Protein 3EG4 (pdb70)

Sequence (279 aa):
LASLEKTIEKAFDERDGINTATRGEVREAVEEQSLILLDRGEVRVAEKQADGNWHVNQWLKKAVLLSFRLNPMEVIKGGPGQSSWWDKVPSKFDGWTANEFEKAGFRAVPNCIVRHSAYIAPNAILMPSFVNLGAYVDKGAMIDTWATVGSCAQIGKNVHLSGGVGIGGVLEPMQAGPTIIEDNCFIGARSEVVEGCIVREEGSVLGMGVFIGKSTKIVDRATGEVFYGEVPPYSVVVAGTMPGKNVPGENWGPSLYCAVIVKRADEKTRSKTSINELLRD

Structure (mmCIF, N/CA/C/O backbone):
data_3EG4
#
_entry.id   3EG4
#
_cell.length_a   67.808
_cell.length_b   67.808
_cell.length_c   154.830
_cell.angle_alpha   90.00
_cell.angle_beta   90.00
_cell.angle_gamma   120.00
#
_symmetry.space_group_name_H-M   'H 3'
#
loop_
_entity.id
_entity.type
_entity.pdbx_description
1 polymer '2,3,4,5-tetrahydropyridine-2,6-dicarboxylate N-succinyltransferase'
2 water water
#
loop_
_atom_site.group_PDB
_atom_site.id
_atom_site.type_symbol
_atom_site.label_atom_id
_atom_site.label_alt_id
_atom_site.label_comp_id
_atom_site.label_asym_id
_atom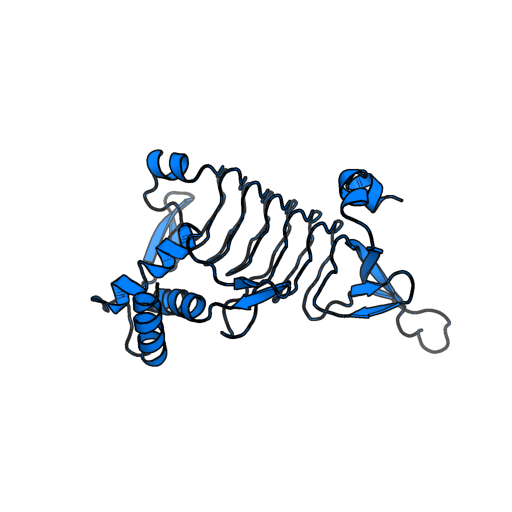_site.label_entity_id
_atom_site.label_seq_id
_atom_site.pdbx_PDB_ins_code
_atom_site.Cartn_x
_atom_site.Cartn_y
_atom_site.Cartn_z
_atom_site.occupancy
_atom_site.B_iso_or_equiv
_atom_site.auth_seq_id
_atom_site.auth_comp_id
_atom_site.auth_asym_id
_atom_site.auth_atom_id
_atom_site.pdbx_PDB_model_num
ATOM 1 N N . LEU A 1 26 ? 1.492 -6.305 -9.644 1.00 26.85 6 LEU A N 1
ATOM 2 C CA . LEU A 1 26 ? 0.217 -6.090 -10.379 1.00 25.72 6 LEU A CA 1
ATOM 3 C C . LEU A 1 26 ? -0.792 -7.182 -10.107 1.00 25.20 6 LEU A C 1
ATOM 4 O O . LEU A 1 26 ? -0.480 -8.359 -9.932 1.00 23.79 6 LEU A O 1
ATOM 9 N N . ALA A 1 27 ? -2.030 -6.725 -10.028 1.00 25.00 7 ALA A N 1
ATOM 10 C CA . ALA A 1 27 ? -3.118 -7.499 -9.474 1.00 23.94 7 ALA A CA 1
ATOM 11 C C . ALA A 1 27 ? -3.475 -8.688 -10.381 1.00 22.69 7 ALA A C 1
ATOM 12 O O . ALA A 1 27 ? -3.736 -9.762 -9.895 1.00 22.42 7 ALA A O 1
ATOM 14 N N . SER A 1 28 ? -3.464 -8.478 -11.693 1.00 21.67 8 SER A N 1
ATOM 15 C CA . SER A 1 28 ? -3.723 -9.553 -12.657 1.00 21.68 8 SER A CA 1
ATOM 16 C C . SER A 1 28 ? -2.677 -10.660 -12.585 1.00 20.76 8 SER A C 1
ATOM 17 O O . SER A 1 28 ? -3.012 -11.844 -12.661 1.00 18.52 8 SER A O 1
ATOM 20 N N . LEU A 1 29 ? -1.412 -10.270 -12.469 1.00 19.44 9 LEU A N 1
ATOM 21 C CA . LEU A 1 29 ? -0.329 -11.235 -12.376 1.00 20.40 9 LEU A CA 1
ATOM 22 C C . LEU A 1 29 ? -0.528 -12.106 -11.148 1.00 19.56 9 LEU A C 1
ATOM 23 O O . LEU A 1 29 ? -0.453 -13.344 -11.223 1.00 20.52 9 LEU A O 1
ATOM 28 N N . GLU A 1 30 ? -0.823 -11.451 -10.032 1.00 19.11 10 GLU A N 1
ATOM 29 C CA . GLU A 1 30 ? -1.028 -12.136 -8.758 1.00 18.02 10 GLU A CA 1
ATOM 30 C C . GLU A 1 30 ? -2.138 -13.166 -8.895 1.00 18.25 10 GLU A C 1
ATOM 31 O O . GLU A 1 30 ? -2.008 -14.300 -8.416 1.00 17.16 10 GLU A O 1
ATOM 37 N N . LYS A 1 31 ? -3.235 -12.768 -9.543 1.00 17.36 11 LYS A N 1
ATOM 38 C CA . LYS A 1 31 ? -4.368 -13.675 -9.738 1.00 17.92 11 LYS A CA 1
ATOM 39 C C . LYS A 1 31 ? -3.991 -14.891 -10.558 1.00 16.28 11 LYS A C 1
ATOM 40 O O . LYS A 1 31 ? -4.359 -15.993 -10.186 1.00 16.55 11 LYS A O 1
ATOM 46 N N . THR A 1 32 ? -3.246 -14.684 -11.653 1.00 16.97 12 THR A N 1
ATOM 47 C CA . THR A 1 32 ? -2.874 -15.789 -12.558 1.00 16.07 12 THR A CA 1
ATOM 48 C C . THR A 1 32 ? -1.966 -16.775 -11.797 1.00 16.36 12 THR A C 1
ATOM 49 O O . THR A 1 32 ? -2.147 -17.997 -11.871 1.00 16.57 12 THR A O 1
ATOM 53 N N . ILE A 1 33 ? -0.992 -16.237 -11.070 1.00 16.13 13 ILE A N 1
ATOM 54 C CA . ILE A 1 33 ? -0.045 -17.038 -10.276 1.00 16.61 13 ILE A CA 1
ATOM 55 C C . ILE A 1 33 ? -0.720 -17.834 -9.157 1.00 16.30 13 ILE A C 1
ATOM 56 O O . ILE A 1 33 ? -0.408 -19.046 -8.924 1.00 17.84 13 ILE A O 1
ATOM 61 N N . GLU A 1 34 ? -1.651 -17.215 -8.449 1.00 15.81 14 GLU A N 1
ATOM 62 C CA . GLU A 1 34 ? -2.317 -17.959 -7.374 1.00 17.41 14 GLU A CA 1
ATOM 63 C C . GLU A 1 34 ? -3.068 -19.166 -7.924 1.00 16.49 14 GLU A C 1
ATOM 64 O O . GLU A 1 34 ? -2.906 -20.269 -7.413 1.00 16.49 14 GLU A O 1
ATOM 70 N N . LYS A 1 35 ? -3.795 -18.969 -9.018 1.00 16.43 15 LYS A N 1
ATOM 71 C CA . LYS A 1 35 ? -4.585 -20.060 -9.611 1.00 17.07 15 LYS A CA 1
ATOM 72 C C . LYS A 1 35 ? -3.679 -21.140 -10.170 1.00 17.44 15 LYS A C 1
ATOM 73 O O . LYS A 1 35 ? -3.873 -22.335 -9.904 1.00 17.74 15 LYS A O 1
ATOM 79 N N . ALA A 1 36 ? -2.651 -20.705 -10.906 1.00 17.78 16 ALA A N 1
ATOM 80 C CA . ALA A 1 36 ? -1.657 -21.607 -11.453 1.00 17.46 16 ALA A CA 1
ATOM 81 C C . ALA A 1 36 ? -0.961 -22.455 -10.379 1.00 17.06 16 ALA A C 1
ATOM 82 O O . ALA A 1 36 ? -0.721 -23.656 -10.567 1.00 17.52 16 ALA A O 1
ATOM 84 N N . PHE A 1 37 ? -0.574 -21.830 -9.270 1.00 17.35 17 PHE A N 1
ATOM 85 C CA . PHE A 1 37 ? 0.119 -22.561 -8.219 1.00 17.84 17 PHE A CA 1
ATOM 86 C C . PHE A 1 37 ? -0.760 -23.673 -7.600 1.00 18.98 17 PHE A C 1
ATOM 87 O O . PHE A 1 37 ? -0.269 -24.796 -7.281 1.00 18.06 17 PHE A O 1
ATOM 95 N N . ASP A 1 38 ? -2.063 -23.399 -7.454 1.00 20.72 18 ASP A N 1
ATOM 96 C CA . ASP A 1 38 ? -2.956 -24.423 -6.935 1.00 22.41 18 ASP A CA 1
ATOM 97 C C . ASP A 1 38 ? -3.195 -25.550 -7.937 1.00 22.99 18 ASP A C 1
ATOM 98 O O . ASP A 1 38 ? -3.673 -26.615 -7.522 1.00 23.74 18 ASP A O 1
ATOM 103 N N . GLU A 1 39 ? -2.915 -25.273 -9.226 1.00 23.33 19 GLU A N 1
ATOM 104 C CA . GLU A 1 39 ? -2.983 -26.234 -10.351 1.00 23.79 19 GLU A CA 1
ATOM 105 C C . GLU A 1 39 ? -1.584 -26.670 -10.814 1.00 22.99 19 GLU A C 1
ATOM 106 O O . GLU A 1 39 ? -1.435 -27.219 -11.915 1.00 23.76 19 GLU A O 1
ATOM 112 N N . ARG A 1 40 ? -0.558 -26.430 -9.991 1.00 22.24 20 ARG A N 1
ATOM 113 C CA . ARG A 1 40 ? 0.846 -26.565 -10.426 1.00 21.39 20 ARG A CA 1
ATOM 114 C C . ARG A 1 40 ? 1.244 -27.931 -10.946 1.00 21.75 20 ARG A C 1
ATOM 115 O O . ARG A 1 40 ? 2.212 -28.053 -11.680 1.00 20.40 20 ARG A O 1
ATOM 123 N N . ASP A 1 41 ? 0.521 -28.969 -10.549 1.00 22.88 21 ASP A N 1
ATOM 124 C CA . ASP A 1 41 ? 0.807 -30.285 -11.053 1.00 23.83 21 ASP A CA 1
ATOM 125 C C . ASP A 1 41 ? 0.631 -30.445 -12.558 1.00 23.88 21 ASP A C 1
ATOM 126 O O . ASP A 1 41 ? 1.245 -31.343 -13.145 1.00 24.40 21 ASP A O 1
ATOM 131 N N . GLY A 1 42 ? -0.214 -29.620 -13.188 1.00 22.43 22 GLY A N 1
ATOM 132 C CA . GLY A 1 42 ? -0.274 -29.579 -14.650 1.00 21.31 22 GLY A CA 1
ATOM 133 C C . GLY A 1 42 ? 0.487 -28.445 -15.340 1.00 20.86 22 GLY A C 1
ATOM 134 O O . GLY A 1 42 ? 0.156 -28.069 -16.480 1.00 21.47 22 GLY A O 1
ATOM 135 N N . ILE A 1 43 ? 1.485 -27.888 -14.647 1.00 19.32 23 ILE A N 1
ATOM 136 C CA . ILE A 1 43 ? 2.441 -26.909 -15.216 1.00 17.56 23 ILE A CA 1
ATOM 137 C C . ILE A 1 43 ? 3.781 -27.569 -15.421 1.00 16.89 23 ILE A C 1
ATOM 138 O O . ILE A 1 43 ? 4.313 -28.168 -14.515 1.00 15.88 23 ILE A O 1
ATOM 143 N N . ASN A 1 44 ? 4.338 -27.458 -16.620 1.00 16.86 24 ASN A N 1
ATOM 144 C CA . ASN A 1 44 ? 5.568 -28.159 -16.938 1.00 15.61 24 ASN A CA 1
ATOM 145 C C . ASN A 1 44 ? 6.346 -27.435 -18.042 1.00 15.38 24 ASN A C 1
ATOM 146 O O . ASN A 1 44 ? 5.977 -26.347 -18.446 1.00 14.85 24 ASN A O 1
ATOM 151 N N . THR A 1 45 ? 7.433 -28.025 -18.540 1.00 15.66 25 THR A N 1
ATOM 152 C CA . THR A 1 45 ? 8.290 -27.315 -19.497 1.00 16.97 25 THR A CA 1
ATOM 153 C C . THR A 1 45 ? 7.535 -26.982 -20.794 1.00 16.36 25 THR A C 1
ATOM 154 O O . THR A 1 45 ? 7.991 -26.157 -21.589 1.00 15.28 25 THR A O 1
ATOM 158 N N . ALA A 1 46 ? 6.402 -27.645 -21.030 1.00 16.09 26 ALA A N 1
ATOM 159 C CA . ALA A 1 46 ? 5.693 -27.497 -22.276 1.00 16.47 26 ALA A CA 1
ATOM 160 C C . ALA A 1 46 ? 4.570 -26.445 -22.179 1.00 17.03 26 ALA A C 1
ATOM 161 O O . ALA A 1 46 ? 4.033 -26.032 -23.203 1.00 17.93 26 ALA A O 1
ATOM 163 N N . THR A 1 47 ? 4.266 -26.008 -20.959 1.00 16.26 27 THR A N 1
ATOM 164 C CA . THR A 1 47 ? 3.296 -24.939 -20.691 1.00 17.66 27 THR A CA 1
ATOM 165 C C . THR A 1 47 ? 3.654 -23.663 -21.435 1.00 19.06 27 THR A C 1
ATOM 166 O O . THR A 1 47 ? 4.817 -23.268 -21.450 1.00 19.90 27 THR A O 1
ATOM 170 N N . ARG A 1 48 ? 2.666 -23.013 -22.047 1.00 19.65 28 ARG A N 1
ATOM 171 C CA . ARG A 1 48 ? 2.902 -21.697 -22.620 1.00 20.71 28 ARG A CA 1
ATOM 172 C C . ARG A 1 48 ? 1.784 -20.751 -22.188 1.00 20.37 28 ARG A C 1
ATOM 173 O O . ARG A 1 48 ? 1.388 -20.768 -21.016 1.00 21.31 28 ARG A O 1
ATOM 181 N N . GLY A 1 49 ? 1.288 -19.908 -23.093 1.00 20.22 29 GLY A N 1
ATOM 182 C CA . GLY A 1 49 ? 0.225 -18.964 -22.735 1.00 19.98 29 GLY A CA 1
ATOM 183 C C . GLY A 1 49 ? 0.410 -18.070 -21.542 1.00 19.87 29 GLY A C 1
ATOM 184 O O . GLY A 1 49 ? 1.530 -17.652 -21.221 1.00 20.56 29 GLY A O 1
ATOM 185 N N . GLU A 1 50 ? -0.710 -17.780 -20.858 1.00 18.99 30 GLU A N 1
ATOM 186 C CA . GLU A 1 50 ? -0.758 -16.769 -19.809 1.00 19.33 30 GLU A CA 1
ATOM 187 C C . GLU A 1 50 ? 0.043 -17.161 -18.573 1.00 17.64 30 GLU A C 1
ATOM 188 O O . GLU A 1 50 ? 0.646 -16.299 -17.924 1.00 16.96 30 GLU A O 1
ATOM 194 N N . VAL A 1 51 ? 0.012 -18.442 -18.234 1.00 17.67 31 VAL A N 1
ATOM 195 C CA . VAL A 1 51 ? 0.822 -18.948 -17.133 1.00 17.58 31 VAL A CA 1
ATOM 196 C C . VAL A 1 51 ? 2.343 -18.774 -17.372 1.00 16.79 31 VAL A C 1
ATOM 197 O O . VAL A 1 51 ? 3.020 -18.234 -16.488 1.00 15.97 31 VAL A O 1
ATOM 201 N N . ARG A 1 52 ? 2.883 -19.207 -18.516 1.00 16.52 32 ARG A N 1
ATOM 202 C CA . ARG A 1 52 ? 4.303 -18.932 -18.791 1.00 17.27 32 ARG A CA 1
ATOM 203 C C . ARG A 1 52 ? 4.596 -17.442 -18.764 1.00 17.32 32 ARG A C 1
ATOM 204 O O . ARG A 1 52 ? 5.555 -17.016 -18.166 1.00 16.93 32 ARG A O 1
ATOM 212 N N . GLU A 1 53 ? 3.747 -16.624 -19.373 1.00 17.41 33 GLU A N 1
ATOM 213 C CA . GLU A 1 53 ? 3.996 -15.187 -19.395 1.00 18.29 33 GLU A CA 1
ATOM 214 C C . GLU A 1 53 ? 3.959 -14.529 -18.023 1.00 16.68 33 GLU A C 1
ATOM 215 O O . GLU A 1 53 ? 4.809 -13.694 -17.707 1.00 16.70 33 GLU A O 1
ATOM 221 N N . ALA A 1 54 ? 2.968 -14.872 -17.209 1.00 15.23 34 ALA A N 1
ATOM 222 C CA . ALA A 1 54 ? 2.869 -14.304 -15.849 1.00 15.54 34 ALA A CA 1
ATOM 223 C C . ALA A 1 54 ? 4.057 -14.711 -14.978 1.00 14.00 34 ALA A C 1
ATOM 224 O O . ALA A 1 54 ? 4.627 -13.909 -14.232 1.00 14.43 34 ALA A O 1
ATOM 226 N N . VAL A 1 55 ? 4.428 -15.974 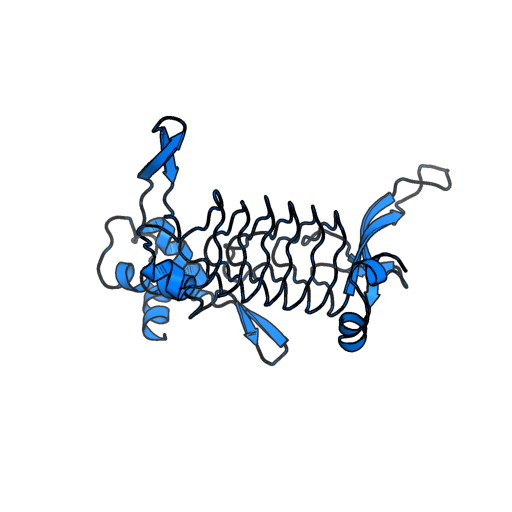-15.020 1.00 15.46 35 VAL A N 1
ATOM 227 C CA . VAL A 1 55 ? 5.579 -16.387 -14.214 1.00 15.76 35 VAL A CA 1
ATOM 228 C C . VAL A 1 55 ? 6.820 -15.617 -14.667 1.00 15.59 35 VAL A C 1
ATOM 229 O O . VAL A 1 55 ? 7.538 -15.073 -13.847 1.00 16.45 35 VAL A O 1
ATOM 233 N N . GLU A 1 56 ? 7.023 -15.548 -15.990 1.00 15.71 36 GLU A N 1
ATOM 234 C CA A GLU A 1 56 ? 8.165 -14.847 -16.614 0.70 15.56 36 GLU A CA 1
ATOM 235 C CA B GLU A 1 56 ? 8.214 -14.889 -16.504 0.30 14.79 36 GLU A CA 1
ATOM 236 C C . GLU A 1 56 ? 8.251 -13.377 -16.193 1.00 15.15 36 GLU A C 1
ATOM 237 O O . GLU A 1 56 ? 9.299 -12.877 -15.793 1.00 15.32 36 GLU A O 1
ATOM 248 N N . GLN A 1 57 ? 7.126 -12.681 -16.355 1.00 14.87 37 GLN A N 1
ATOM 249 C CA . GLN A 1 57 ? 6.990 -11.267 -15.969 1.00 13.46 37 GLN A CA 1
ATOM 250 C C . GLN A 1 57 ? 7.277 -11.072 -14.489 1.00 12.80 37 GLN A C 1
ATOM 251 O O . GLN A 1 57 ? 7.988 -10.149 -14.106 1.00 12.83 37 GLN A O 1
ATOM 253 N N . SER A 1 58 ? 6.758 -11.963 -13.672 1.00 12.53 38 SER A N 1
ATOM 254 C CA . SER A 1 58 ? 6.896 -11.864 -12.222 1.00 13.51 38 SER A CA 1
ATOM 255 C C . SER A 1 58 ? 8.394 -11.906 -11.800 1.00 13.29 38 SER A C 1
ATOM 256 O O . SER A 1 58 ? 8.841 -11.082 -10.962 1.00 13.00 38 SER A O 1
ATOM 259 N N . LEU A 1 59 ? 9.156 -12.840 -12.398 1.00 12.93 39 LEU A N 1
ATOM 260 C CA . LEU A 1 59 ? 10.548 -13.022 -12.078 1.00 13.20 39 LEU A CA 1
ATOM 261 C C . LEU A 1 59 ? 11.368 -11.843 -12.637 1.00 14.1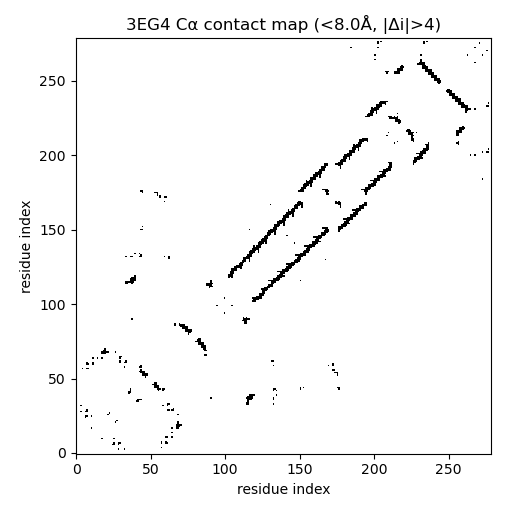1 39 LEU A C 1
ATOM 262 O O . LEU A 1 59 ? 12.408 -11.462 -12.079 1.00 14.14 39 LEU A O 1
ATOM 267 N N . ILE A 1 60 ? 10.914 -11.288 -13.760 1.00 14.27 40 ILE A N 1
ATOM 268 C CA . ILE A 1 60 ? 11.512 -10.079 -14.302 1.00 14.11 40 ILE A CA 1
ATOM 269 C C . ILE A 1 60 ? 11.307 -8.934 -13.325 1.00 12.58 40 ILE A C 1
ATOM 270 O O . ILE A 1 60 ? 12.230 -8.230 -13.064 1.00 13.57 40 ILE A O 1
ATOM 275 N N . LEU A 1 61 ? 10.090 -8.748 -12.800 1.00 13.35 41 LEU A N 1
ATOM 276 C CA . LEU A 1 61 ? 9.838 -7.732 -11.798 1.00 12.92 41 LEU A CA 1
ATOM 277 C C . LEU A 1 61 ? 10.673 -7.936 -10.548 1.00 11.97 41 LEU A C 1
ATOM 278 O O . LEU A 1 61 ? 11.146 -6.953 -9.977 1.00 12.53 41 LEU A O 1
ATOM 283 N N . LEU A 1 62 ? 10.822 -9.183 -10.104 1.00 10.91 42 LEU A N 1
ATOM 284 C CA . LEU A 1 62 ? 11.721 -9.497 -9.000 1.00 10.45 42 LEU A CA 1
ATOM 285 C C . LEU A 1 62 ? 13.195 -9.085 -9.347 1.00 9.37 42 LEU A C 1
ATOM 286 O O . LEU A 1 62 ? 13.885 -8.428 -8.554 1.00 10.00 42 LEU A O 1
ATOM 291 N N . ASP A 1 63 ? 13.640 -9.431 -10.552 1.00 10.89 43 ASP A N 1
ATOM 292 C CA . ASP A 1 63 ? 15.004 -9.158 -10.991 1.00 10.59 43 ASP A CA 1
ATOM 293 C C . ASP A 1 63 ? 15.332 -7.649 -10.967 1.00 11.40 43 ASP A C 1
ATOM 294 O O . ASP A 1 63 ? 16.459 -7.251 -10.769 1.00 11.43 43 ASP A O 1
ATOM 299 N N . ARG A 1 64 ? 14.321 -6.825 -11.246 1.00 12.33 44 ARG A N 1
ATOM 300 C CA . ARG A 1 64 ? 14.432 -5.380 -11.262 1.00 12.95 44 ARG A CA 1
ATOM 301 C C . ARG A 1 64 ? 14.102 -4.719 -9.931 1.00 12.68 44 ARG A C 1
ATOM 302 O O . ARG A 1 64 ? 14.115 -3.509 -9.869 1.00 13.06 44 ARG A O 1
ATOM 310 N N . GLY A 1 65 ? 13.773 -5.498 -8.901 1.00 13.04 45 GLY A N 1
ATOM 311 C CA . GLY A 1 65 ? 13.430 -4.951 -7.594 1.00 12.35 45 GLY A CA 1
ATOM 312 C C . GLY A 1 65 ? 12.109 -4.167 -7.602 1.00 13.20 45 GLY A C 1
ATOM 313 O O . GLY A 1 65 ? 11.852 -3.429 -6.663 1.00 11.91 45 GLY A O 1
ATOM 314 N N . GLU A 1 66 ? 11.326 -4.274 -8.684 1.00 13.49 46 GLU A N 1
ATOM 315 C CA . GLU A 1 66 ? 10.032 -3.544 -8.815 1.00 14.41 46 GLU A CA 1
ATOM 316 C C . GLU A 1 66 ? 8.934 -4.187 -7.961 1.00 14.38 46 GLU A C 1
ATOM 317 O O . GLU A 1 66 ? 7.917 -3.554 -7.652 1.00 12.82 46 GLU A O 1
ATOM 323 N N . VAL A 1 67 ? 9.177 -5.431 -7.540 1.00 13.94 47 VAL A N 1
ATOM 324 C CA . VAL A 1 67 ? 8.385 -6.123 -6.519 1.00 13.30 47 VAL A CA 1
ATOM 325 C C . VAL A 1 67 ? 9.415 -6.845 -5.664 1.00 13.85 47 VAL A C 1
ATOM 326 O O . VAL A 1 67 ? 10.569 -6.997 -6.097 1.00 12.64 47 VAL A O 1
ATOM 330 N N . ARG A 1 68 ? 9.034 -7.279 -4.474 1.00 13.97 48 ARG A N 1
ATOM 331 C CA . ARG A 1 68 ? 9.967 -8.022 -3.579 1.00 14.61 48 ARG A CA 1
ATOM 332 C C . ARG A 1 68 ? 9.240 -9.082 -2.716 1.00 13.87 48 ARG A C 1
ATOM 333 O O . ARG A 1 68 ? 8.075 -8.891 -2.390 1.00 13.94 48 ARG A O 1
ATOM 341 N N . VAL A 1 69 ? 9.943 -10.159 -2.339 1.00 15.26 49 VAL A N 1
ATOM 342 C CA . VAL A 1 69 ? 9.351 -11.298 -1.621 1.00 15.76 49 VAL A CA 1
ATOM 343 C C . VAL A 1 69 ? 8.768 -10.884 -0.263 1.00 16.57 49 VAL A C 1
ATOM 344 O O . VAL A 1 69 ? 7.710 -11.390 0.128 1.00 16.49 49 VAL A O 1
ATOM 348 N N . ALA A 1 70 ? 9.440 -9.964 0.427 1.00 17.60 50 ALA A N 1
ATOM 349 C CA . ALA A 1 70 ? 9.033 -9.460 1.722 1.00 19.01 50 ALA A CA 1
ATOM 350 C C . ALA A 1 70 ? 9.262 -7.956 1.711 1.00 21.03 50 ALA A C 1
ATOM 351 O O . ALA A 1 70 ? 10.242 -7.476 1.123 1.00 20.61 50 ALA A O 1
ATOM 353 N N . GLU A 1 71 ? 8.358 -7.219 2.340 1.00 21.41 51 GLU A N 1
ATOM 354 C CA . GLU A 1 71 ? 8.492 -5.779 2.415 1.00 21.93 51 GLU A CA 1
ATOM 355 C C . GLU A 1 71 ? 8.132 -5.293 3.819 1.00 22.28 51 GLU A C 1
ATOM 356 O O . GLU A 1 71 ? 7.309 -5.873 4.520 1.00 21.24 51 GLU A O 1
ATOM 362 N N . LYS A 1 72 ? 8.798 -4.230 4.227 1.00 23.27 52 LYS A N 1
ATOM 363 C CA . LYS A 1 72 ? 8.603 -3.701 5.558 1.00 24.23 52 LYS A CA 1
ATOM 364 C C . LYS A 1 72 ? 7.386 -2.783 5.585 1.00 25.63 52 LYS A C 1
ATOM 365 O O . LYS A 1 72 ? 7.252 -1.864 4.782 1.00 26.02 52 LYS A O 1
ATOM 371 N N . GLN A 1 73 ? 6.481 -3.066 6.489 1.00 27.92 53 GLN A N 1
ATOM 372 C CA . GLN A 1 73 ? 5.261 -2.254 6.590 1.00 30.26 53 GLN A CA 1
ATOM 373 C C . GLN A 1 73 ? 5.489 -1.137 7.607 1.00 31.41 53 GLN A C 1
ATOM 374 O O . GLN A 1 73 ? 6.452 -1.186 8.359 1.00 30.77 53 GLN A O 1
ATOM 380 N N . ALA A 1 74 ? 4.649 -0.097 7.569 1.00 33.64 54 ALA A N 1
ATOM 381 C CA . ALA A 1 74 ? 4.568 0.873 8.668 1.00 34.44 54 ALA A CA 1
ATOM 382 C C . ALA A 1 74 ? 3.792 0.043 9.647 1.00 35.19 54 ALA A C 1
ATOM 383 O O . ALA A 1 74 ? 2.807 -0.611 9.257 1.00 37.18 54 ALA A O 1
ATOM 385 N N . ASP A 1 75 ? 4.217 0.056 10.900 1.00 34.81 55 ASP A N 1
ATOM 386 C CA . ASP A 1 75 ? 3.995 -1.069 11.783 1.00 34.63 55 ASP A CA 1
ATOM 387 C C . ASP A 1 75 ? 5.367 -1.700 12.019 1.00 33.96 55 ASP A C 1
ATOM 388 O O . ASP A 1 75 ? 5.565 -2.407 13.007 1.00 35.08 55 ASP A O 1
ATOM 393 N N . GLY A 1 76 ? 6.303 -1.406 11.115 1.00 32.51 56 GLY A N 1
ATOM 394 C CA . GLY A 1 76 ? 7.696 -1.794 11.234 1.00 31.51 56 GLY A CA 1
ATOM 395 C C . GLY A 1 76 ? 7.978 -3.283 11.193 1.00 30.48 56 GLY A C 1
ATOM 396 O O . GLY A 1 76 ? 8.927 -3.728 11.776 1.00 30.59 56 GLY A O 1
ATOM 397 N N . ASN A 1 77 ? 7.158 -4.072 10.521 1.00 28.79 57 ASN A N 1
ATOM 398 C CA . ASN A 1 77 ? 7.461 -5.489 10.415 1.00 27.92 57 ASN A CA 1
ATOM 399 C C . ASN A 1 77 ? 7.420 -5.923 8.973 1.00 25.90 57 ASN A C 1
ATOM 400 O O . ASN A 1 77 ? 6.896 -5.229 8.111 1.00 25.87 57 ASN A O 1
ATOM 405 N N . TRP A 1 78 ? 8.027 -7.058 8.709 1.00 24.17 58 TRP A N 1
ATOM 406 C CA . TRP A 1 78 ? 8.200 -7.506 7.335 1.00 22.37 58 TRP A CA 1
ATOM 407 C C . TRP A 1 78 ? 7.078 -8.513 6.964 1.00 21.86 58 TRP A C 1
ATOM 408 O O . TRP A 1 78 ? 6.827 -9.464 7.671 1.00 20.77 58 TRP A O 1
ATOM 419 N N . HIS A 1 79 ? 6.390 -8.246 5.864 1.00 21.95 59 HIS A N 1
ATOM 420 C CA . HIS A 1 79 ? 5.288 -9.077 5.360 1.00 21.70 59 HIS A CA 1
ATOM 421 C C . HIS A 1 79 ? 5.712 -9.784 4.096 1.00 20.55 59 HIS A C 1
ATOM 422 O O . HIS A 1 79 ? 6.211 -9.126 3.185 1.00 18.35 59 HIS A O 1
ATOM 429 N N . VAL A 1 80 ? 5.441 -11.099 4.037 1.00 19.39 60 VAL A N 1
ATOM 430 C CA . VAL A 1 80 ? 5.700 -11.944 2.879 1.00 19.22 60 VAL A CA 1
ATOM 431 C C . VAL A 1 80 ? 4.637 -11.741 1.779 1.00 18.87 60 VAL A C 1
ATOM 432 O O . VAL A 1 80 ? 3.410 -11.716 2.023 1.00 16.68 60 VAL A O 1
ATOM 436 N N . ASN A 1 81 ? 5.115 -11.536 0.550 1.00 17.70 61 ASN A N 1
ATOM 437 C CA . ASN A 1 81 ? 4.262 -11.559 -0.618 1.00 17.70 61 ASN A CA 1
ATOM 438 C C . ASN A 1 81 ? 4.335 -12.989 -1.188 1.00 16.99 61 ASN A C 1
ATOM 439 O O . ASN A 1 81 ? 5.174 -13.306 -2.015 1.00 16.44 61 ASN A O 1
ATOM 444 N N . GLN A 1 82 ? 3.490 -13.856 -0.635 1.00 17.39 62 GLN A N 1
ATOM 445 C CA . GLN A 1 82 ? 3.456 -15.301 -0.946 1.00 18.33 62 GLN A CA 1
ATOM 446 C C . GLN A 1 82 ? 3.336 -15.593 -2.442 1.00 17.81 62 GLN A C 1
ATOM 447 O O . GLN A 1 82 ? 3.995 -16.476 -2.940 1.00 17.43 62 GLN A O 1
ATOM 453 N N . TRP A 1 83 ? 2.526 -14.839 -3.178 1.00 17.49 63 TRP A N 1
ATOM 454 C CA . TRP A 1 83 ? 2.424 -15.102 -4.640 1.00 16.98 63 TRP A CA 1
ATOM 455 C C . TRP A 1 83 ? 3.789 -15.044 -5.344 1.00 15.86 63 TRP A C 1
ATOM 456 O O . TRP A 1 83 ? 4.058 -15.794 -6.273 1.00 15.12 63 TRP A O 1
ATOM 467 N N . LEU A 1 84 ? 4.700 -14.217 -4.846 1.00 15.65 64 LEU A N 1
ATOM 468 C CA . LEU A 1 84 ? 6.041 -14.138 -5.435 1.00 14.71 64 LEU A CA 1
ATOM 469 C C . LEU A 1 84 ? 6.889 -15.401 -5.173 1.00 15.15 64 LEU A C 1
ATOM 470 O O . LEU A 1 84 ? 7.613 -15.891 -6.063 1.00 14.25 64 LEU A O 1
ATOM 475 N N . LYS A 1 85 ? 6.817 -15.932 -3.966 1.00 14.16 65 LYS A N 1
ATOM 476 C CA . LYS A 1 85 ? 7.363 -17.260 -3.741 1.00 14.62 65 LYS A CA 1
ATOM 477 C C . LYS A 1 85 ? 6.713 -18.340 -4.644 1.00 13.33 65 LYS A C 1
ATOM 478 O O . LYS A 1 85 ? 7.374 -19.284 -5.101 1.00 13.18 65 LYS A O 1
ATOM 484 N N . LYS A 1 86 ? 5.419 -18.211 -4.915 1.00 14.31 66 LYS A N 1
ATOM 485 C CA . LYS A 1 86 ? 4.728 -19.165 -5.777 1.00 14.00 66 LYS A CA 1
ATOM 486 C C . LYS A 1 86 ? 5.211 -19.033 -7.242 1.00 13.39 66 LYS A C 1
ATOM 487 O O . LYS A 1 86 ? 5.321 -20.047 -7.924 1.00 12.58 66 LYS A O 1
ATOM 493 N N . ALA A 1 87 ? 5.419 -17.799 -7.732 1.00 12.41 67 ALA A N 1
ATOM 494 C CA . ALA A 1 87 ? 5.993 -17.586 -9.066 1.00 12.95 67 ALA A CA 1
ATOM 495 C C . ALA A 1 87 ? 7.331 -18.289 -9.204 1.00 12.60 67 ALA A C 1
ATOM 496 O O . ALA A 1 87 ? 7.589 -18.932 -10.217 1.00 10.81 67 ALA A O 1
ATOM 498 N N . VAL A 1 88 ? 8.201 -18.091 -8.215 1.00 13.76 68 VAL A N 1
ATOM 499 C CA . VAL A 1 88 ? 9.550 -18.716 -8.208 1.00 14.55 68 VAL A CA 1
ATOM 500 C C . VAL A 1 88 ? 9.437 -20.250 -8.269 1.00 16.01 68 VAL A C 1
ATOM 501 O O . VAL A 1 88 ? 10.092 -20.895 -9.105 1.00 16.03 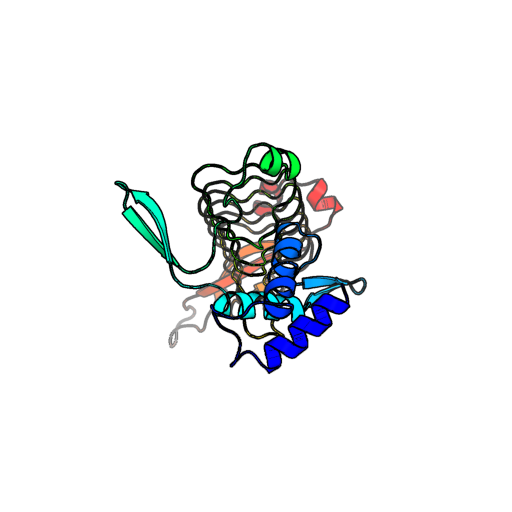68 VAL A O 1
ATOM 505 N N . LEU A 1 89 ? 8.564 -20.825 -7.431 1.00 15.27 69 LEU A N 1
ATOM 506 C CA . LEU A 1 89 ? 8.327 -22.264 -7.421 1.00 16.03 69 LEU A CA 1
ATOM 507 C C . LEU A 1 89 ? 7.759 -22.802 -8.748 1.00 14.67 69 LEU A C 1
ATOM 508 O O . LEU A 1 89 ? 8.056 -23.897 -9.119 1.00 16.16 69 LEU A O 1
ATOM 513 N N . LEU A 1 90 ? 6.972 -22.018 -9.454 1.00 15.09 70 LEU A N 1
ATOM 514 C CA . LEU A 1 90 ? 6.393 -22.423 -10.757 1.00 14.64 70 LEU A CA 1
ATOM 515 C C . LEU A 1 90 ? 7.468 -22.438 -11.839 1.00 14.69 70 LEU A C 1
ATOM 516 O O . LEU A 1 90 ? 7.442 -23.250 -12.759 1.00 15.33 70 LEU A O 1
ATOM 521 N N . SER A 1 91 ? 8.445 -21.543 -11.690 1.00 14.67 71 SER A N 1
ATOM 522 C CA . SER A 1 91 ? 9.513 -21.368 -12.639 1.00 13.58 71 SER A CA 1
ATOM 523 C C . SER A 1 91 ? 10.378 -22.620 -12.675 1.00 14.19 71 SER A C 1
ATOM 524 O O . SER A 1 91 ? 10.992 -22.898 -13.729 1.00 15.10 71 SER A O 1
ATOM 527 N N . PHE A 1 92 ? 10.429 -23.345 -11.551 1.00 13.49 72 PHE A N 1
ATOM 528 C CA . PHE A 1 92 ? 11.131 -24.666 -11.498 1.00 13.80 72 PHE A CA 1
ATOM 529 C C . PHE A 1 92 ? 10.439 -25.664 -12.416 1.00 14.15 72 PHE A C 1
ATOM 530 O O . PHE A 1 92 ? 11.099 -26.488 -13.007 1.00 13.01 72 PHE A O 1
ATOM 538 N N . ARG A 1 93 ? 9.120 -25.537 -12.552 1.00 13.90 73 ARG A N 1
ATOM 539 C CA . ARG A 1 93 ? 8.331 -26.470 -13.343 1.00 14.07 73 ARG A CA 1
ATOM 540 C C . ARG A 1 93 ? 8.343 -26.118 -14.833 1.00 13.81 73 ARG A C 1
ATOM 541 O O . ARG A 1 93 ? 8.285 -27.025 -15.711 1.00 14.46 73 ARG A O 1
ATOM 549 N N . LEU A 1 94 ? 8.351 -24.822 -15.095 1.00 14.41 74 LEU A N 1
ATOM 550 C CA . LEU A 1 94 ? 8.402 -24.248 -16.421 1.00 14.46 74 LEU A CA 1
ATOM 551 C C . LEU A 1 94 ? 9.769 -24.449 -17.054 1.00 15.25 74 LEU A C 1
ATOM 552 O O . LEU A 1 94 ? 9.864 -24.570 -18.255 1.00 16.49 74 LEU A O 1
ATOM 557 N N . ASN A 1 95 ? 10.830 -24.473 -16.256 1.00 14.47 75 ASN A N 1
ATOM 558 C CA . ASN A 1 95 ? 12.162 -24.406 -16.865 1.00 15.55 75 ASN A CA 1
ATOM 559 C C . ASN A 1 95 ? 12.825 -25.771 -16.752 1.00 15.08 75 ASN A C 1
ATOM 560 O O . ASN A 1 95 ? 12.830 -26.365 -15.658 1.00 15.33 75 ASN A O 1
ATOM 565 N N . PRO A 1 96 ? 13.421 -26.253 -17.852 1.00 14.25 76 PRO A N 1
ATOM 566 C CA . PRO A 1 96 ? 14.032 -27.556 -17.892 1.00 14.13 76 PRO A CA 1
ATOM 567 C C . PRO A 1 96 ? 15.452 -27.551 -17.325 1.00 14.28 76 PRO A C 1
ATOM 568 O O . PRO A 1 96 ? 16.122 -26.547 -17.375 1.00 14.18 76 PRO A O 1
ATOM 572 N N . MET A 1 97 ? 15.892 -28.673 -16.784 1.00 14.49 77 MET A N 1
ATOM 573 C CA . MET A 1 97 ? 17.319 -28.922 -16.664 1.00 14.64 77 MET A CA 1
ATOM 574 C C . MET A 1 97 ? 17.950 -28.807 -18.049 1.00 16.97 77 MET A C 1
ATOM 575 O O . MET A 1 97 ? 17.388 -29.303 -19.033 1.00 16.15 77 MET A O 1
ATOM 580 N N . GLU A 1 98 ? 19.102 -28.143 -18.145 1.00 17.20 78 GLU A N 1
ATOM 581 C CA . GLU A 1 98 ? 19.800 -28.080 -19.426 1.00 18.84 78 GLU A CA 1
ATOM 582 C C . GLU A 1 98 ? 21.305 -27.948 -19.211 1.00 17.95 78 GLU A C 1
ATOM 583 O O . GLU A 1 98 ? 21.751 -27.666 -18.112 1.00 16.12 78 GLU A O 1
ATOM 589 N N . VAL A 1 99 ? 22.075 -28.218 -20.267 1.00 17.04 79 VAL A N 1
ATOM 590 C CA . VAL A 1 99 ? 23.512 -28.101 -20.214 1.00 17.26 79 VAL A CA 1
ATOM 591 C C . VAL A 1 99 ? 23.837 -26.617 -20.305 1.00 17.91 79 VAL A C 1
ATOM 592 O O . VAL A 1 99 ? 23.374 -25.923 -21.230 1.00 18.84 79 VAL A O 1
ATOM 596 N N . ILE A 1 100 ? 24.646 -26.119 -19.388 1.00 16.77 80 ILE A N 1
ATOM 597 C CA . ILE A 1 100 ? 24.920 -24.696 -19.330 1.00 15.89 80 ILE A CA 1
ATOM 598 C C . ILE A 1 100 ? 26.419 -24.514 -19.539 1.00 15.90 80 ILE A C 1
ATOM 599 O O . ILE A 1 100 ? 27.255 -24.948 -18.721 1.00 15.82 80 ILE A O 1
ATOM 604 N N . LYS A 1 101 ? 26.752 -23.880 -20.663 1.00 14.50 81 LYS A N 1
ATOM 605 C CA . LYS A 1 101 ? 28.138 -23.837 -21.108 1.00 15.10 81 LYS A CA 1
ATOM 606 C C . LYS A 1 101 ? 28.943 -22.916 -20.198 1.00 13.41 81 LYS A C 1
ATOM 607 O O . LYS A 1 101 ? 28.390 -22.157 -19.381 1.00 13.76 81 LYS A O 1
ATOM 613 N N . GLY A 1 102 ? 30.246 -22.970 -20.355 1.00 13.57 82 GLY A N 1
ATOM 614 C CA . GLY A 1 102 ? 31.134 -21.992 -19.739 1.00 12.97 82 GLY A CA 1
ATOM 615 C C . GLY A 1 102 ? 32.004 -22.453 -18.583 1.00 11.65 82 GLY A C 1
ATOM 616 O O . GLY A 1 102 ? 32.630 -21.623 -17.937 1.00 12.57 82 GLY A O 1
ATOM 617 N N . GLY A 1 103 ? 32.082 -23.757 -18.344 1.00 11.45 83 GLY A N 1
ATOM 618 C CA . GLY A 1 103 ? 32.935 -24.314 -17.291 1.00 12.32 83 GLY A CA 1
ATOM 619 C C . GLY A 1 103 ? 34.387 -24.450 -17.768 1.00 12.42 83 GLY A C 1
ATOM 620 O O . GLY A 1 103 ? 34.681 -24.180 -18.916 1.00 13.22 83 GLY A O 1
ATOM 621 N N . PRO A 1 104 ? 35.298 -24.927 -16.908 1.00 13.43 84 PRO A N 1
ATOM 622 C CA . PRO A 1 104 ? 36.699 -25.079 -17.349 1.00 13.78 84 PRO A CA 1
ATOM 623 C C . PRO A 1 104 ? 36.889 -26.078 -18.485 1.00 14.95 84 PRO A C 1
ATOM 624 O O . PRO A 1 104 ? 36.180 -27.085 -18.550 1.00 12.89 84 PRO A O 1
ATOM 628 N N . GLY A 1 105 ? 37.817 -25.751 -19.385 1.00 14.86 85 GLY A N 1
ATOM 629 C CA . GLY A 1 105 ? 38.087 -26.551 -20.591 1.00 17.39 85 GLY A CA 1
ATOM 630 C C . GLY A 1 105 ? 36.859 -26.848 -21.432 1.00 18.05 85 GLY A C 1
ATOM 631 O O . GLY A 1 105 ? 36.573 -28.030 -21.781 1.00 19.36 85 GLY A O 1
ATOM 632 N N . GLN A 1 106 ? 36.119 -25.786 -21.742 1.00 19.08 86 GLN A N 1
ATOM 633 C CA . GLN A 1 106 ? 34.887 -25.880 -22.509 1.00 21.51 86 GLN A CA 1
ATOM 634 C C . GLN A 1 106 ? 33.872 -26.929 -21.982 1.00 21.52 86 GLN A C 1
ATOM 635 O O . GLN A 1 106 ? 33.099 -27.484 -22.773 1.00 23.99 86 GLN A O 1
ATOM 641 N N . SER A 1 107 ? 33.897 -27.204 -20.666 1.00 20.50 87 SER A N 1
ATOM 642 C CA . SER A 1 107 ? 32.952 -28.106 -19.992 1.00 19.42 87 SER A CA 1
ATOM 643 C C . SER A 1 107 ? 31.723 -27.327 -19.555 1.00 17.90 87 SER A C 1
ATOM 644 O O . SER A 1 107 ? 31.665 -26.133 -19.732 1.00 17.70 87 SER A O 1
ATOM 647 N N . SER A 1 108 ? 30.745 -28.027 -18.976 1.00 16.49 88 SER A N 1
ATOM 648 C CA . SER A 1 108 ? 29.431 -27.458 -18.777 1.00 14.75 88 SER A CA 1
ATOM 649 C C . SER A 1 108 ? 28.875 -27.741 -17.394 1.00 12.88 88 SER A C 1
ATOM 650 O O . SER A 1 108 ? 29.409 -28.564 -16.641 1.00 13.70 88 SER A O 1
ATOM 653 N N . TRP A 1 109 ? 27.814 -27.000 -17.044 1.00 12.96 89 TRP A N 1
ATOM 654 C CA . TRP A 1 109 ? 27.049 -27.258 -15.825 1.00 12.10 89 TRP A CA 1
ATOM 655 C C . TRP A 1 109 ? 25.703 -27.888 -16.213 1.00 12.39 89 TRP A C 1
ATOM 656 O O . TRP A 1 109 ? 25.391 -28.024 -17.407 1.00 10.02 89 TRP A O 1
ATOM 667 N N . TRP A 1 110 ? 24.891 -28.215 -15.208 1.00 12.66 90 TRP A N 1
ATOM 668 C CA . TRP A 1 110 ? 23.620 -28.908 -15.406 1.00 11.55 90 TRP A CA 1
ATOM 669 C C . TRP A 1 110 ? 22.609 -28.422 -14.358 1.00 12.25 90 TRP A C 1
ATOM 670 O O . TRP A 1 110 ? 22.661 -28.817 -13.178 1.00 11.51 90 TRP A O 1
ATOM 681 N N . ASP A 1 111 ? 21.735 -27.517 -14.783 1.00 11.52 91 ASP A N 1
ATOM 682 C CA . ASP A 1 111 ? 20.807 -26.838 -13.885 1.00 11.68 91 ASP A CA 1
ATOM 683 C C . ASP A 1 111 ? 19.672 -26.217 -14.672 1.00 12.11 91 ASP A C 1
ATOM 684 O O . ASP A 1 111 ? 19.686 -26.203 -15.930 1.00 12.69 91 ASP A O 1
ATOM 689 N N . LYS A 1 112 ? 18.673 -25.703 -13.954 1.00 12.45 92 LYS A N 1
ATOM 690 C CA . LYS A 1 112 ? 17.512 -25.178 -14.577 1.00 15.11 92 LYS A CA 1
ATOM 691 C C . LYS A 1 112 ? 17.214 -23.729 -14.260 1.00 15.96 92 LYS A C 1
ATOM 692 O O . LYS A 1 112 ? 16.101 -23.278 -14.483 1.00 19.15 92 LYS A O 1
ATOM 698 N N . VAL A 1 113 ? 18.178 -23.016 -13.672 1.00 16.96 93 VAL A N 1
ATOM 699 C CA . VAL A 1 113 ? 18.021 -21.614 -13.367 1.00 16.69 93 VAL A CA 1
ATOM 700 C C . VAL A 1 113 ? 19.069 -20.789 -14.144 1.00 16.23 93 VAL A C 1
ATOM 701 O O . VAL A 1 113 ? 20.262 -20.979 -13.964 1.00 15.64 93 VAL A O 1
ATOM 705 N N . PRO A 1 114 ? 18.633 -19.837 -15.002 1.00 16.14 94 PRO A N 1
ATOM 706 C CA . PRO A 1 114 ? 19.659 -19.050 -15.716 1.00 14.68 94 PRO A CA 1
ATOM 707 C C . PRO A 1 114 ? 20.302 -17.954 -14.879 1.00 13.99 94 PRO A C 1
ATOM 708 O O . PRO A 1 114 ? 19.696 -17.456 -13.922 1.00 11.72 94 PRO A O 1
ATOM 712 N N . SER A 1 115 ? 21.513 -17.578 -15.275 1.00 11.61 95 SER A N 1
ATOM 713 C CA . SER A 1 115 ? 22.165 -16.403 -14.727 1.00 11.25 95 SER A CA 1
ATOM 714 C C . SER A 1 115 ? 21.319 -15.159 -14.923 1.00 11.57 95 SER A C 1
ATOM 715 O O . SER A 1 115 ? 20.782 -14.914 -16.042 1.00 9.73 95 SER A O 1
ATOM 718 N N . LYS A 1 116 ? 21.271 -14.329 -13.879 1.00 11.94 96 LYS A N 1
ATOM 719 C CA . LYS A 1 116 ? 20.718 -12.963 -13.995 1.00 12.41 96 LYS A CA 1
ATOM 720 C C . LYS A 1 116 ? 21.246 -12.238 -15.236 1.00 11.37 96 LYS A C 1
ATOM 721 O O . LYS A 1 116 ? 20.538 -11.422 -15.859 1.00 11.87 96 LYS A O 1
ATOM 727 N N . PHE A 1 117 ? 22.518 -12.496 -15.554 1.00 13.03 97 PHE A N 1
ATOM 728 C CA . PHE A 1 117 ? 23.270 -11.784 -16.576 1.00 13.61 97 PHE A CA 1
ATOM 729 C C . PHE A 1 117 ? 23.194 -12.433 -17.974 1.00 14.73 97 PHE A C 1
ATOM 730 O O . PHE A 1 117 ? 23.934 -12.034 -18.874 1.00 15.64 97 PHE A O 1
ATOM 738 N N . ASP A 1 118 ? 22.358 -13.449 -18.117 1.00 14.21 98 ASP A N 1
ATOM 739 C CA . ASP A 1 118 ? 22.117 -14.122 -19.389 1.00 15.62 98 ASP A CA 1
ATOM 740 C C . ASP A 1 118 ? 21.702 -13.075 -20.421 1.00 14.68 98 ASP A C 1
ATOM 741 O O . ASP A 1 118 ? 20.740 -12.295 -20.241 1.00 15.10 98 ASP A O 1
ATOM 746 N N . GLY A 1 119 ? 22.546 -12.997 -21.437 1.00 15.89 99 GLY A N 1
ATOM 747 C CA . GLY A 1 119 ? 22.374 -12.078 -22.572 1.00 17.37 99 GLY A CA 1
ATOM 748 C C . GLY A 1 119 ? 22.603 -10.609 -22.306 1.00 17.92 99 GLY A C 1
ATOM 749 O O . GLY A 1 119 ? 22.340 -9.750 -23.195 1.00 18.72 99 GLY A O 1
ATOM 750 N N . TRP A 1 120 ? 23.083 -10.275 -21.115 1.00 16.56 100 TRP A N 1
ATOM 751 C CA . TRP A 1 120 ? 23.281 -8.879 -20.760 1.00 15.76 100 TRP A CA 1
ATOM 752 C C . TRP A 1 120 ? 24.457 -8.323 -21.572 1.00 16.43 100 TRP A C 1
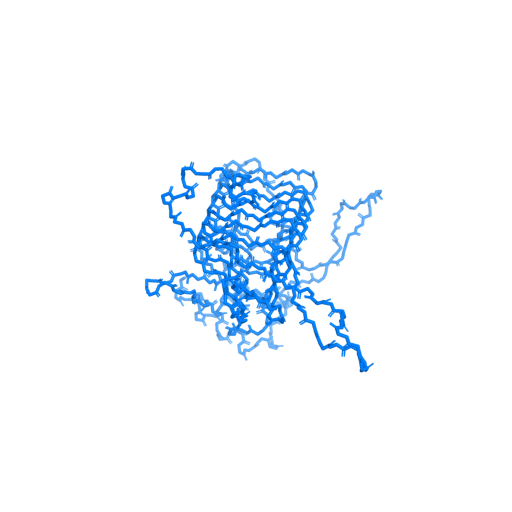ATOM 753 O O . TRP A 1 120 ? 25.419 -9.023 -21.774 1.00 16.72 100 TRP A O 1
ATOM 764 N N . THR A 1 121 ? 24.298 -7.101 -22.090 1.00 17.25 101 THR A N 1
ATOM 765 C CA . THR A 1 121 ? 25.321 -6.295 -22.755 1.00 17.46 101 THR A CA 1
ATOM 766 C C . THR A 1 121 ? 25.542 -5.097 -21.848 1.00 17.16 101 THR A C 1
ATOM 767 O O . THR A 1 121 ? 24.923 -4.986 -20.772 1.00 18.65 101 THR A O 1
ATOM 771 N N . ALA A 1 122 ? 26.365 -4.166 -22.318 1.00 17.40 102 ALA A N 1
ATOM 772 C CA . ALA A 1 122 ? 26.618 -2.938 -21.644 1.00 16.66 102 ALA A CA 1
ATOM 773 C C . ALA A 1 122 ? 25.334 -2.163 -21.334 1.00 16.40 102 ALA A C 1
ATOM 774 O O . ALA A 1 122 ? 25.246 -1.590 -20.283 1.00 14.54 102 ALA A O 1
ATOM 776 N N . ASN A 1 123 ? 24.330 -2.198 -22.226 1.00 15.89 103 ASN A N 1
ATOM 777 C CA . ASN A 1 123 ? 23.072 -1.497 -21.951 1.00 15.34 103 ASN A CA 1
ATOM 778 C C . ASN A 1 123 ? 22.447 -1.894 -20.598 1.00 15.37 103 ASN A C 1
ATOM 779 O O . ASN A 1 123 ? 22.045 -1.030 -19.810 1.00 14.51 103 ASN A O 1
ATOM 784 N N . GLU A 1 124 ? 22.401 -3.189 -20.342 1.00 14.66 104 GLU A N 1
ATOM 785 C CA . GLU A 1 124 ? 21.782 -3.733 -19.112 1.00 15.18 104 GLU A CA 1
ATOM 786 C C . GLU A 1 124 ? 22.624 -3.434 -17.892 1.00 14.92 104 GLU A C 1
ATOM 787 O O . GLU A 1 124 ? 22.073 -3.043 -16.848 1.00 14.19 104 GLU A O 1
ATOM 793 N N . PHE A 1 125 ? 23.941 -3.601 -17.989 1.00 14.18 105 PHE A N 1
ATOM 794 C CA . PHE A 1 125 ? 24.824 -3.246 -16.848 1.00 14.53 105 PHE A CA 1
ATOM 795 C C . PHE A 1 125 ? 24.856 -1.754 -16.516 1.00 14.47 105 PHE A C 1
ATOM 796 O O . PHE A 1 125 ? 24.907 -1.372 -15.314 1.00 14.19 105 PHE A O 1
ATOM 804 N N . GLU A 1 126 ? 24.820 -0.937 -17.562 1.00 14.09 106 GLU A N 1
ATOM 805 C CA . GLU A 1 126 ? 24.742 0.516 -17.450 1.00 15.40 106 GLU A CA 1
ATOM 806 C C . GLU A 1 126 ? 23.500 0.885 -16.688 1.00 13.47 106 GLU A C 1
ATOM 807 O O . GLU A 1 126 ? 23.577 1.628 -15.738 1.00 14.98 106 GLU A O 1
ATOM 813 N N . LYS A 1 127 ? 22.373 0.359 -17.097 1.00 13.94 107 LYS A N 1
ATOM 814 C CA . LYS A 1 127 ? 21.134 0.689 -16.455 1.00 15.46 107 LYS A CA 1
ATOM 815 C C . LYS A 1 127 ? 21.086 0.252 -14.986 1.00 15.20 107 LYS A C 1
ATOM 816 O O . LYS A 1 127 ? 20.522 0.962 -14.146 1.00 16.41 107 LYS A O 1
ATOM 822 N N . ALA A 1 128 ? 21.600 -0.946 -14.695 1.00 14.16 108 ALA A N 1
ATOM 823 C CA . ALA A 1 128 ? 21.493 -1.496 -13.343 1.00 13.43 108 ALA A CA 1
ATOM 824 C C . ALA A 1 128 ? 22.440 -0.790 -12.362 1.00 13.61 108 ALA A C 1
ATOM 825 O O . ALA A 1 128 ? 22.078 -0.577 -11.244 1.00 11.57 108 ALA A O 1
ATOM 827 N N . GLY A 1 129 ? 23.659 -0.443 -12.792 1.00 13.18 109 GLY A N 1
ATOM 828 C CA . GLY A 1 129 ? 24.535 0.421 -12.014 1.00 12.51 109 GLY A CA 1
ATOM 829 C C . GLY A 1 129 ? 25.309 -0.258 -10.876 1.00 13.08 109 GLY A C 1
ATOM 830 O O . GLY A 1 129 ? 25.801 0.396 -10.001 1.00 14.01 109 GLY A O 1
ATOM 831 N N . PHE A 1 130 ? 25.398 -1.579 -10.880 1.00 12.67 110 PHE A N 1
ATOM 832 C CA . PHE A 1 130 ? 26.158 -2.304 -9.867 1.00 12.90 110 PHE A CA 1
ATOM 833 C C . PHE A 1 130 ? 27.416 -2.850 -10.469 1.00 13.28 110 PHE A C 1
ATOM 834 O O . PHE A 1 130 ? 27.541 -2.895 -11.700 1.00 15.20 110 PHE A O 1
ATOM 842 N N . ARG A 1 131 ? 28.322 -3.319 -9.620 1.00 11.30 111 ARG A N 1
ATOM 843 C CA . ARG A 1 131 ? 29.604 -3.846 -10.089 1.00 12.45 111 ARG A CA 1
ATOM 844 C C . ARG A 1 131 ? 29.599 -5.354 -9.898 1.00 10.66 111 ARG A C 1
ATOM 845 O O . ARG A 1 131 ? 29.222 -5.834 -8.860 1.00 11.71 111 ARG A O 1
ATOM 853 N N . ALA A 1 132 ? 29.996 -6.089 -10.928 1.00 12.38 112 ALA A N 1
ATOM 854 C CA . ALA A 1 132 ? 29.949 -7.546 -10.905 1.00 10.31 112 ALA A CA 1
ATOM 855 C C . ALA A 1 132 ? 31.307 -8.112 -11.268 1.00 11.43 112 ALA A C 1
ATOM 856 O O . ALA A 1 132 ? 31.700 -8.259 -12.455 1.00 9.70 112 ALA A O 1
ATOM 858 N N . VAL A 1 133 ? 32.050 -8.416 -10.212 1.00 10.61 113 VAL A N 1
ATOM 859 C CA . VAL A 1 133 ? 33.420 -8.870 -10.319 1.00 10.67 113 VAL A CA 1
ATOM 860 C C . VAL A 1 133 ? 33.423 -10.329 -10.622 1.00 10.54 113 VAL A C 1
ATOM 861 O O . VAL A 1 133 ? 32.743 -11.085 -9.969 1.00 10.17 113 VAL A O 1
ATOM 865 N N . PRO A 1 134 ? 34.207 -10.736 -11.621 1.00 11.05 114 PRO A N 1
ATOM 866 C CA . PRO A 1 134 ? 34.370 -12.121 -11.931 1.00 10.49 114 PRO A CA 1
ATOM 867 C C . PRO A 1 134 ? 34.970 -12.810 -10.697 1.00 11.11 114 PRO A C 1
ATOM 868 O O . PRO A 1 134 ? 35.897 -12.257 -10.102 1.00 10.68 114 PRO A O 1
ATOM 872 N N . ASN A 1 135 ? 34.465 -13.970 -10.277 1.00 10.69 115 ASN A N 1
ATOM 873 C CA . ASN A 1 135 ? 33.443 -14.738 -10.994 1.00 10.94 115 ASN A CA 1
ATOM 874 C C . ASN A 1 135 ? 32.168 -14.905 -10.176 1.00 11.18 115 ASN A C 1
ATOM 875 O O . ASN A 1 135 ? 31.666 -16.056 -9.969 1.00 11.68 115 ASN A O 1
ATOM 880 N N . CYS A 1 136 ? 31.601 -13.773 -9.801 1.00 9.65 116 CYS A N 1
ATOM 881 C CA . CYS A 1 136 ? 30.370 -13.804 -8.998 1.00 10.92 116 CYS A CA 1
ATOM 882 C C . CYS A 1 136 ? 29.249 -14.480 -9.800 1.00 10.66 116 CYS A C 1
ATOM 883 O O . CYS A 1 136 ? 29.240 -14.431 -11.035 1.00 12.37 116 CYS A O 1
ATOM 886 N N . ILE A 1 137 ? 28.286 -15.034 -9.068 1.00 11.19 117 ILE A N 1
ATOM 887 C CA . ILE A 1 137 ? 27.171 -15.778 -9.611 1.00 9.86 117 ILE A CA 1
ATOM 888 C C . ILE A 1 137 ? 25.893 -15.142 -9.041 1.00 10.28 117 ILE A C 1
ATOM 889 O O . ILE A 1 137 ? 25.751 -14.929 -7.810 1.00 10.53 117 ILE A O 1
ATOM 894 N N . VAL A 1 138 ? 25.015 -14.726 -9.938 1.00 9.41 118 VAL A N 1
ATOM 895 C CA . VAL A 1 138 ? 23.682 -14.251 -9.525 1.00 9.48 118 VAL A CA 1
ATOM 896 C C . VAL A 1 138 ? 22.612 -14.915 -10.372 1.00 9.71 118 VAL A C 1
ATOM 897 O O . VAL A 1 138 ? 22.649 -14.903 -11.634 1.00 10.38 118 VAL A O 1
ATOM 901 N N . ARG A 1 139 ? 21.663 -15.539 -9.713 1.00 10.75 119 ARG A N 1
ATOM 902 C CA . ARG A 1 139 ? 20.574 -16.217 -10.477 1.00 11.18 119 ARG A CA 1
ATOM 903 C C . ARG A 1 139 ? 19.485 -15.207 -10.863 1.00 11.53 119 ARG A C 1
ATOM 904 O O . ARG A 1 139 ? 19.191 -14.287 -10.108 1.00 9.84 119 ARG A O 1
ATOM 912 N N . HIS A 1 140 ? 18.887 -15.371 -12.039 1.00 9.94 120 HIS A N 1
ATOM 913 C CA . HIS A 1 140 ? 17.766 -14.501 -12.464 1.00 10.16 120 HIS A CA 1
ATOM 914 C C . HIS A 1 140 ? 16.628 -14.485 -11.432 1.00 10.45 120 HIS A C 1
ATOM 915 O O . HIS A 1 140 ? 16.235 -15.503 -10.940 1.00 11.55 120 HIS A O 1
ATOM 922 N N . SER A 1 141 ? 16.100 -13.293 -11.182 1.00 10.83 121 SER A N 1
ATOM 923 C CA . SER A 1 141 ? 15.079 -12.899 -10.139 1.00 10.25 121 SER A CA 1
ATOM 924 C C . SER A 1 141 ? 15.629 -12.294 -8.861 1.00 10.20 121 SER A C 1
ATOM 925 O O . SER A 1 141 ? 14.848 -11.901 -7.959 1.00 10.02 121 SER A O 1
ATOM 928 N N . ALA A 1 142 ? 16.939 -12.256 -8.730 1.00 10.90 122 ALA A N 1
ATOM 929 C CA . ALA A 1 142 ? 17.598 -11.470 -7.645 1.00 10.22 122 ALA A CA 1
ATOM 930 C C . ALA A 1 142 ? 17.818 -10.047 -8.114 1.00 11.30 122 ALA A C 1
ATOM 931 O O . ALA A 1 142 ? 18.300 -9.838 -9.239 1.00 12.85 122 ALA A O 1
ATOM 933 N N . TYR A 1 143 ? 17.428 -9.081 -7.275 1.00 10.89 123 TYR A N 1
ATOM 934 C CA . TYR A 1 143 ? 17.547 -7.647 -7.561 1.00 10.73 123 TYR A CA 1
ATOM 935 C C . TYR A 1 143 ? 18.868 -7.226 -6.967 1.00 10.59 123 TYR A C 1
ATOM 936 O O . TYR A 1 143 ? 19.157 -7.539 -5.800 1.00 11.02 123 TYR A O 1
ATOM 945 N N . ILE A 1 144 ? 19.694 -6.608 -7.794 1.00 10.73 124 ILE A N 1
ATOM 946 C CA . ILE A 1 144 ? 20.884 -5.919 -7.319 1.00 10.91 124 ILE A CA 1
ATOM 947 C C . ILE A 1 144 ? 20.769 -4.474 -7.655 1.00 11.78 124 ILE A C 1
ATOM 948 O O . ILE A 1 144 ? 20.775 -4.095 -8.858 1.00 13.13 124 ILE A O 1
ATOM 953 N N . ALA A 1 145 ? 20.746 -3.659 -6.604 1.00 12.77 125 ALA A N 1
ATOM 954 C CA . ALA A 1 145 ? 20.545 -2.214 -6.720 1.00 13.37 125 ALA A CA 1
ATOM 955 C C . ALA A 1 145 ? 21.772 -1.438 -7.185 1.00 14.09 125 ALA A C 1
ATOM 956 O O . ALA A 1 145 ? 22.897 -1.925 -7.166 1.00 14.19 125 ALA A O 1
ATOM 958 N N . PRO A 1 146 ? 21.540 -0.204 -7.670 1.00 14.13 126 PRO A N 1
ATOM 959 C CA . PRO A 1 146 ? 22.670 0.572 -8.118 1.00 14.89 126 PRO A CA 1
ATOM 960 C C . PRO A 1 146 ? 23.707 0.744 -7.012 1.00 14.90 126 PRO A C 1
ATOM 961 O O . PRO A 1 146 ? 23.375 0.827 -5.819 1.00 14.97 126 PRO A O 1
ATOM 965 N N . ASN A 1 147 ? 24.965 0.703 -7.394 1.00 14.91 127 ASN A N 1
ATOM 966 C CA . ASN A 1 147 ? 26.083 1.011 -6.491 1.00 15.68 127 ASN A CA 1
ATOM 967 C C . ASN A 1 147 ? 26.410 -0.121 -5.498 1.00 14.52 127 ASN A C 1
ATOM 968 O O . ASN A 1 147 ? 27.318 0.015 -4.660 1.00 15.99 127 ASN A O 1
ATOM 973 N N . ALA A 1 148 ? 25.715 -1.249 -5.612 1.00 13.50 128 ALA A N 1
ATOM 974 C CA . ALA A 1 148 ? 26.127 -2.497 -4.945 1.00 12.93 128 ALA A CA 1
ATOM 975 C C . ALA A 1 148 ? 27.435 -2.944 -5.568 1.00 11.93 128 ALA A C 1
ATOM 976 O O . ALA A 1 148 ? 27.674 -2.707 -6.733 1.00 11.66 128 ALA A O 1
ATOM 978 N N . ILE A 1 149 ? 28.226 -3.652 -4.797 1.00 11.76 129 ILE A N 1
ATOM 979 C CA . ILE A 1 149 ? 29.483 -4.263 -5.299 1.00 11.19 129 ILE A CA 1
ATOM 980 C C . ILE A 1 149 ? 29.459 -5.763 -4.983 1.00 10.61 129 ILE A C 1
ATOM 981 O O . ILE A 1 149 ? 29.329 -6.179 -3.845 1.00 11.06 129 ILE A O 1
ATOM 986 N N . LEU A 1 150 ? 29.470 -6.562 -6.034 1.00 10.56 130 LEU A N 1
ATOM 987 C CA . LEU A 1 150 ? 29.512 -8.005 -5.930 1.00 10.27 130 LEU A CA 1
ATOM 988 C C . LEU A 1 150 ? 30.946 -8.481 -6.198 1.00 10.14 130 LEU A C 1
ATOM 989 O O . LEU A 1 150 ? 31.420 -8.532 -7.336 1.00 10.93 130 LEU A O 1
ATOM 994 N N . MET A 1 151 ? 31.633 -8.811 -5.131 1.00 10.71 131 MET A N 1
ATOM 995 C CA . MET A 1 151 ? 32.880 -9.531 -5.195 1.00 10.29 131 MET A CA 1
ATOM 996 C C . MET A 1 151 ? 32.501 -10.977 -5.600 1.00 10.32 131 MET A C 1
ATOM 997 O O . MET A 1 151 ? 31.329 -11.261 -5.741 1.00 10.74 131 MET A O 1
ATOM 1002 N N . PRO A 1 152 ? 33.484 -11.880 -5.855 1.00 11.34 132 PRO A N 1
ATOM 1003 C CA . PRO A 1 152 ? 33.133 -13.259 -6.123 1.00 10.15 132 PRO A CA 1
ATOM 1004 C C . PRO A 1 152 ? 32.297 -13.771 -4.944 1.00 11.36 132 PRO A C 1
ATOM 1005 O O . PRO A 1 152 ? 32.757 -13.730 -3.802 1.00 12.77 132 PRO A O 1
ATOM 1009 N N . SER A 1 153 ? 31.070 -14.178 -5.255 1.00 11.21 133 SER A N 1
ATOM 1010 C CA . SER A 1 153 ? 29.985 -14.379 -4.297 1.00 10.33 133 SER A CA 1
ATOM 1011 C C . SER A 1 153 ? 28.805 -14.978 -5.048 1.00 9.23 133 SER A C 1
ATOM 1012 O O . SER A 1 153 ? 28.838 -15.132 -6.313 1.00 9.96 133 SER A O 1
ATOM 1015 N N . PHE A 1 154 ? 27.783 -15.331 -4.283 1.00 9.63 134 PHE A N 1
ATOM 1016 C CA . PHE A 1 154 ? 26.573 -15.992 -4.803 1.00 10.18 134 PHE A CA 1
ATOM 1017 C C . PHE A 1 154 ? 25.298 -15.338 -4.262 1.00 9.82 134 PHE A C 1
ATOM 1018 O O . PHE A 1 154 ? 25.120 -15.158 -3.011 1.00 10.99 134 PHE A O 1
ATOM 1026 N N . VAL A 1 155 ? 24.451 -14.883 -5.179 1.00 8.28 135 VAL A N 1
ATOM 1027 C CA . VAL A 1 155 ? 23.157 -14.297 -4.835 1.00 8.48 135 VAL A CA 1
ATOM 1028 C C . VAL A 1 155 ? 22.072 -15.175 -5.477 1.00 8.98 135 VAL A C 1
ATOM 1029 O O . VAL A 1 155 ? 22.063 -15.357 -6.689 1.00 10.37 135 VAL A O 1
ATOM 1033 N N . ASN A 1 156 ? 21.182 -15.703 -4.651 1.00 9.59 136 ASN A N 1
ATOM 1034 C CA . ASN A 1 156 ? 20.212 -16.714 -5.073 1.00 10.59 136 ASN A CA 1
ATOM 1035 C C . ASN A 1 156 ? 18.895 -16.077 -5.453 1.00 9.52 136 ASN A C 1
ATOM 1036 O O . ASN A 1 156 ? 18.691 -14.880 -5.332 1.00 6.22 136 ASN A O 1
ATOM 1041 N N . LEU A 1 157 ? 18.020 -16.910 -6.017 1.00 9.89 137 LEU A N 1
ATOM 1042 C CA . LEU A 1 157 ? 16.708 -16.520 -6.425 1.00 10.60 137 LEU A CA 1
ATOM 1043 C C . LEU A 1 157 ? 15.908 -15.609 -5.509 1.00 10.97 137 LEU A C 1
ATOM 1044 O O . LEU A 1 157 ? 15.801 -15.844 -4.335 1.00 10.19 137 LEU A O 1
ATOM 1049 N N . GLY A 1 158 ? 15.288 -14.575 -6.067 1.00 9.72 138 GLY A N 1
ATOM 1050 C CA . GLY A 1 158 ? 14.340 -13.802 -5.308 1.00 10.56 138 GLY A CA 1
ATOM 1051 C C . GLY A 1 158 ? 14.983 -12.907 -4.260 1.00 10.79 138 GLY A C 1
ATOM 1052 O O . GLY A 1 158 ? 14.264 -12.301 -3.519 1.00 10.86 138 GLY A O 1
ATOM 1053 N N . ALA A 1 159 ? 16.328 -12.866 -4.171 1.00 10.78 139 ALA A N 1
ATOM 1054 C CA . ALA A 1 159 ? 17.000 -11.995 -3.206 1.00 11.17 139 ALA A CA 1
ATOM 1055 C C . ALA A 1 159 ? 16.823 -10.532 -3.626 1.00 11.40 139 ALA A C 1
ATOM 1056 O O . ALA A 1 159 ? 16.550 -10.229 -4.819 1.00 10.98 139 ALA A O 1
ATOM 1058 N N . TYR A 1 160 ? 17.018 -9.640 -2.663 1.00 11.44 140 TYR A N 1
ATOM 1059 C CA . TYR A 1 160 ? 16.878 -8.225 -2.865 1.00 10.41 140 TYR A CA 1
ATOM 1060 C C . TYR A 1 160 ? 18.050 -7.585 -2.165 1.00 10.15 140 TYR A C 1
ATOM 1061 O O . TYR A 1 160 ? 18.089 -7.553 -0.946 1.00 10.64 140 TYR A O 1
ATOM 1070 N N . VAL A 1 161 ? 19.010 -7.115 -2.963 1.00 10.16 141 VAL A N 1
ATOM 1071 C CA . VAL A 1 161 ? 20.210 -6.483 -2.511 1.00 10.41 141 VAL A CA 1
ATOM 1072 C C . VAL A 1 161 ? 20.106 -5.004 -2.861 1.00 11.70 141 VAL A C 1
ATOM 1073 O O . VAL A 1 161 ? 20.260 -4.590 -4.048 1.00 11.67 141 VAL A O 1
ATOM 1077 N N . ASP A 1 162 ? 19.895 -4.194 -1.824 1.00 11.29 142 ASP A N 1
ATOM 1078 C CA . ASP A 1 162 ? 19.585 -2.751 -1.988 1.00 11.76 142 ASP A CA 1
ATOM 1079 C C . ASP A 1 162 ? 20.818 -1.872 -2.159 1.00 13.53 142 ASP A C 1
ATOM 1080 O O . ASP A 1 162 ? 21.950 -2.335 -2.084 1.00 12.14 142 ASP A O 1
ATOM 1085 N N . LYS A 1 163 ? 20.573 -0.604 -2.492 1.00 14.54 143 LYS A N 1
ATOM 1086 C CA . LYS A 1 163 ? 21.595 0.326 -2.958 1.00 16.24 143 LYS A CA 1
ATOM 1087 C C . LYS A 1 163 ? 22.839 0.359 -2.086 1.00 15.00 143 LYS A C 1
ATOM 1088 O O . LYS A 1 163 ? 22.736 0.392 -0.863 1.00 12.92 143 LYS A O 1
ATOM 1094 N N . GLY A 1 164 ? 24.006 0.277 -2.720 1.00 14.37 144 GLY A N 1
ATOM 1095 C CA . GLY A 1 164 ? 25.265 0.513 -2.029 1.00 14.54 144 GLY A CA 1
ATOM 1096 C C . GLY A 1 164 ? 25.703 -0.652 -1.148 1.00 14.34 144 GLY A C 1
ATOM 1097 O O . GLY A 1 164 ? 26.699 -0.541 -0.414 1.00 13.69 144 GLY A O 1
ATOM 1098 N N . ALA A 1 165 ? 25.026 -1.791 -1.266 1.00 13.77 145 ALA A N 1
ATOM 1099 C CA . ALA A 1 165 ? 25.373 -2.967 -0.458 1.00 13.90 145 ALA A CA 1
ATOM 1100 C C . ALA A 1 165 ? 26.730 -3.485 -0.922 1.00 14.60 145 ALA A C 1
ATOM 1101 O O . ALA A 1 165 ? 27.033 -3.437 -2.126 1.00 14.19 145 ALA A O 1
ATOM 1103 N N . MET A 1 166 ? 27.548 -3.935 0.015 1.00 14.29 146 MET A N 1
ATOM 1104 C CA . MET A 1 166 ? 28.828 -4.552 -0.327 1.00 15.50 146 MET A CA 1
ATOM 1105 C C . MET A 1 166 ? 28.756 -6.041 0.014 1.00 13.32 146 MET A C 1
ATOM 1106 O O . MET A 1 166 ? 28.583 -6.385 1.184 1.00 13.72 146 MET A O 1
ATOM 1111 N N . ILE A 1 167 ? 28.876 -6.870 -1.014 1.00 12.19 147 ILE A N 1
ATOM 1112 C CA . ILE A 1 167 ? 28.810 -8.333 -0.952 1.00 11.81 147 ILE A CA 1
ATOM 1113 C C . ILE A 1 167 ? 30.256 -8.793 -1.211 1.00 11.10 147 ILE A C 1
ATOM 1114 O O . ILE A 1 167 ? 30.737 -8.936 -2.350 1.00 10.76 147 ILE A O 1
ATOM 1119 N N . ASP A 1 168 ? 30.948 -9.026 -0.114 1.00 10.13 148 ASP A N 1
ATOM 1120 C CA . ASP A 1 168 ? 32.392 -9.376 -0.155 1.00 11.23 148 ASP A CA 1
ATOM 1121 C C . ASP A 1 168 ? 32.652 -10.818 -0.607 1.00 10.60 148 ASP A C 1
ATOM 1122 O O . ASP A 1 168 ? 31.720 -11.608 -0.858 1.00 8.08 148 ASP A O 1
ATOM 1127 N N . THR A 1 169 ? 33.939 -11.134 -0.786 1.00 11.53 149 THR A N 1
ATOM 1128 C CA . THR A 1 169 ? 34.356 -12.395 -1.397 1.00 11.02 149 THR A CA 1
ATOM 1129 C C . THR A 1 169 ? 33.901 -13.605 -0.605 1.00 10.73 149 THR A C 1
ATOM 1130 O O . THR A 1 169 ? 33.996 -13.653 0.623 1.00 10.18 149 THR A O 1
ATOM 1134 N N . TRP A 1 170 ? 33.295 -14.535 -1.337 1.00 10.55 150 TRP A N 1
ATOM 1135 C CA . TRP A 1 170 ? 32.736 -15.764 -0.843 1.00 10.09 150 TRP A CA 1
ATOM 1136 C C . TRP A 1 170 ? 31.651 -15.503 0.180 1.00 11.39 150 TRP A C 1
ATOM 1137 O O . TRP A 1 170 ? 31.394 -16.328 1.038 1.00 10.35 150 TRP A O 1
ATOM 1148 N N . ALA A 1 171 ? 30.993 -14.355 0.054 1.00 11.10 151 ALA A N 1
ATOM 1149 C CA . ALA A 1 171 ? 29.737 -14.172 0.764 1.00 11.49 151 ALA A CA 1
ATOM 1150 C C . ALA A 1 171 ? 28.612 -14.888 -0.009 1.00 10.62 151 ALA A C 1
ATOM 1151 O O . ALA A 1 171 ? 28.766 -15.281 -1.185 1.00 9.74 151 ALA A O 1
ATOM 1153 N N . THR A 1 172 ? 27.472 -15.032 0.646 1.00 10.77 152 THR A N 1
ATOM 1154 C CA . THR A 1 172 ? 26.319 -15.681 0.031 1.00 10.83 152 THR A CA 1
ATOM 1155 C C . THR A 1 172 ? 25.060 -14.959 0.449 1.00 10.90 152 THR A C 1
ATOM 1156 O O . THR A 1 172 ? 24.847 -14.697 1.649 1.00 11.55 152 THR A O 1
ATOM 1160 N N . VAL A 1 173 ? 24.212 -14.652 -0.522 1.00 9.32 153 VAL A N 1
ATOM 1161 C CA . VAL A 1 173 ? 22.905 -14.069 -0.257 1.00 9.54 153 VAL A CA 1
ATOM 1162 C C . VAL A 1 173 ? 21.911 -15.112 -0.771 1.00 10.31 153 VAL A C 1
ATOM 1163 O O . VAL A 1 173 ? 21.723 -15.292 -2.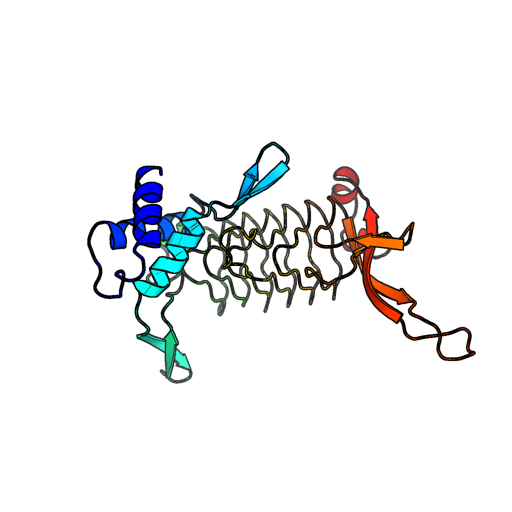004 1.00 10.82 153 VAL A O 1
ATOM 1167 N N . GLY A 1 174 ? 21.328 -15.810 0.193 1.00 10.67 154 GLY A N 1
ATOM 1168 C CA . GLY A 1 174 ? 20.421 -16.917 -0.042 1.00 10.01 154 GLY A CA 1
ATOM 1169 C C . GLY A 1 174 ? 19.043 -16.529 -0.579 1.00 10.17 154 GLY A C 1
ATOM 1170 O O . GLY A 1 174 ? 18.657 -15.327 -0.654 1.00 11.34 154 GLY A O 1
ATOM 1171 N N . SER A 1 175 ? 18.300 -17.553 -0.998 1.00 11.16 155 SER A N 1
ATOM 1172 C CA . SER A 1 175 ? 17.023 -17.311 -1.656 1.00 11.33 155 SER A CA 1
ATOM 1173 C C . SER A 1 175 ? 16.068 -16.452 -0.824 1.00 10.91 155 SER A C 1
ATOM 1174 O O . SER A 1 175 ? 15.876 -16.694 0.377 1.00 8.92 155 SER A O 1
ATOM 1177 N N . CYS A 1 176 ? 15.481 -15.443 -1.504 1.00 9.73 156 CYS A N 1
ATOM 1178 C CA . CYS A 1 176 ? 14.504 -14.452 -0.964 1.00 11.10 156 CYS A CA 1
ATOM 1179 C C . CYS A 1 176 ? 15.013 -13.489 0.070 1.00 10.59 156 CYS A C 1
ATOM 1180 O O . CYS A 1 176 ? 14.236 -12.684 0.590 1.00 11.71 156 CYS A O 1
ATOM 1183 N N . ALA A 1 177 ? 16.315 -13.522 0.332 1.00 11.37 157 ALA A N 1
ATOM 1184 C CA . ALA A 1 177 ? 16.906 -12.772 1.432 1.00 9.67 157 ALA A CA 1
ATOM 1185 C C . ALA A 1 177 ? 16.791 -11.289 1.106 1.00 11.34 157 ALA A C 1
ATOM 1186 O O . ALA A 1 177 ? 16.882 -10.897 -0.043 1.00 11.23 157 ALA A O 1
ATOM 1188 N N . GLN A 1 178 ? 16.521 -10.482 2.120 1.00 10.45 158 GLN A N 1
ATOM 1189 C CA . GLN A 1 178 ? 16.372 -9.051 1.951 1.00 10.36 158 GLN A CA 1
ATOM 1190 C C . GLN A 1 178 ? 17.586 -8.386 2.634 1.00 10.24 158 GLN A C 1
ATOM 1191 O O . GLN A 1 178 ? 17.771 -8.499 3.885 1.00 9.63 158 GLN A O 1
ATOM 1197 N N . ILE A 1 179 ? 18.412 -7.724 1.818 1.00 8.96 159 ILE A N 1
ATOM 1198 C CA . ILE A 1 179 ? 19.628 -7.038 2.259 1.00 10.43 159 ILE A CA 1
ATOM 1199 C C . ILE A 1 179 ? 19.513 -5.541 2.079 1.00 10.95 159 ILE A C 1
ATOM 1200 O O . ILE A 1 179 ? 19.386 -5.044 0.974 1.00 11.06 159 ILE A O 1
ATOM 1205 N N . GLY A 1 180 ? 19.547 -4.839 3.188 1.00 12.40 160 GLY A N 1
ATOM 1206 C CA . GLY A 1 180 ? 19.304 -3.433 3.209 1.00 12.60 160 GLY A CA 1
ATOM 1207 C C . GLY A 1 180 ? 20.285 -2.507 2.529 1.00 12.69 160 GLY A C 1
ATOM 1208 O O . GLY A 1 180 ? 21.366 -2.891 2.063 1.00 11.44 160 GLY A O 1
ATOM 1209 N N . LYS A 1 181 ? 19.903 -1.245 2.484 1.00 13.47 161 LYS A N 1
ATOM 1210 C CA . LYS A 1 181 ? 20.778 -0.251 1.892 1.00 14.71 161 LYS A CA 1
ATOM 1211 C C . LYS A 1 181 ? 22.049 -0.127 2.735 1.00 14.00 161 LYS A C 1
ATOM 1212 O O . LYS A 1 181 ? 21.982 -0.229 3.963 1.00 12.48 161 LYS A O 1
ATOM 1218 N N . ASN A 1 182 ? 23.193 -0.010 2.053 1.00 14.32 162 ASN A N 1
ATOM 1219 C CA . ASN A 1 182 ? 24.524 0.217 2.666 1.00 14.91 162 ASN A CA 1
ATOM 1220 C C . ASN A 1 182 ? 25.014 -0.884 3.555 1.00 14.67 162 ASN A C 1
ATOM 1221 O O . ASN A 1 182 ? 26.009 -0.727 4.273 1.00 16.12 162 ASN A O 1
ATOM 1226 N N . VAL A 1 183 ? 24.347 -2.026 3.488 1.00 13.42 163 VAL A N 1
ATOM 1227 C CA . VAL A 1 183 ? 24.761 -3.191 4.262 1.00 11.43 163 VAL A CA 1
ATOM 1228 C C . VAL A 1 183 ? 26.098 -3.701 3.793 1.00 12.89 163 VAL A C 1
ATOM 1229 O O . VAL A 1 183 ? 26.346 -3.822 2.590 1.00 12.13 163 VAL A O 1
ATOM 1233 N N . HIS A 1 184 ? 26.968 -4.019 4.742 1.00 13.20 164 HIS A N 1
ATOM 1234 C CA . HIS A 1 184 ? 28.265 -4.622 4.384 1.00 13.03 164 HIS A CA 1
ATOM 1235 C C . HIS A 1 184 ? 28.279 -6.065 4.870 1.00 10.96 164 HIS A C 1
ATOM 1236 O O . HIS A 1 184 ? 28.323 -6.298 6.088 1.00 11.84 164 HIS A O 1
ATOM 1243 N N . LEU A 1 185 ? 28.231 -6.989 3.930 1.00 9.62 165 LEU A N 1
ATOM 1244 C CA . LEU A 1 185 ? 28.444 -8.393 4.200 1.00 11.24 165 LEU A CA 1
ATOM 1245 C C . LEU A 1 185 ? 29.916 -8.702 3.933 1.00 11.23 165 LEU A C 1
ATOM 1246 O O . LEU A 1 185 ? 30.434 -8.658 2.781 1.00 10.49 165 LEU A O 1
ATOM 1251 N N . SER A 1 186 ? 30.619 -8.969 5.010 1.00 11.84 166 SER A N 1
ATOM 1252 C CA . SER A 1 186 ? 32.105 -9.109 4.926 1.00 12.79 166 SER A CA 1
ATOM 1253 C C . SER A 1 186 ? 32.484 -10.447 4.339 1.00 12.81 166 SER A C 1
ATOM 1254 O O . SER A 1 186 ? 31.603 -11.279 4.048 1.00 11.32 166 SER A O 1
ATOM 1257 N N . GLY A 1 187 ? 33.783 -10.686 4.161 1.00 13.33 167 GLY A N 1
ATOM 1258 C CA . GLY A 1 187 ? 34.232 -11.975 3.595 1.00 13.96 167 GLY A CA 1
ATOM 1259 C C . GLY A 1 187 ? 33.628 -13.194 4.257 1.00 13.62 167 GLY A C 1
ATOM 1260 O O . GLY A 1 187 ? 33.533 -13.271 5.481 1.00 13.82 167 GLY A O 1
ATOM 1261 N N . GLY A 1 188 ? 33.138 -14.123 3.447 1.00 13.05 168 GLY A N 1
ATOM 1262 C CA . GLY A 1 188 ? 32.696 -15.376 3.904 1.00 12.66 168 GLY A CA 1
ATOM 1263 C C . GLY A 1 188 ? 31.420 -15.282 4.716 1.00 13.10 168 GLY A C 1
ATOM 1264 O O . GLY A 1 188 ? 31.174 -16.150 5.510 1.00 14.65 168 GLY A O 1
ATOM 1265 N N . VAL A 1 189 ? 30.670 -14.200 4.585 1.00 12.63 169 VAL A N 1
ATOM 1266 C CA . VAL A 1 189 ? 29.396 -14.070 5.330 1.00 13.02 169 VAL A CA 1
ATOM 1267 C C . VAL A 1 189 ? 28.252 -14.725 4.540 1.00 14.21 169 VAL A C 1
ATOM 1268 O O . VAL A 1 189 ? 28.087 -14.433 3.358 1.00 15.48 169 VAL A O 1
ATOM 1272 N N . GLY A 1 190 ? 27.459 -15.564 5.191 1.00 14.25 170 GLY A N 1
ATOM 1273 C CA . GLY A 1 190 ? 26.372 -16.277 4.529 1.00 14.45 170 GLY A CA 1
ATOM 1274 C C . GLY A 1 190 ? 25.057 -15.872 5.159 1.00 14.29 170 GLY A C 1
ATOM 1275 O O . GLY A 1 190 ? 24.931 -15.821 6.403 1.00 13.16 170 GLY A O 1
ATOM 1276 N N . ILE A 1 191 ? 24.110 -15.506 4.288 1.00 13.18 171 ILE A N 1
ATOM 1277 C CA . ILE A 1 191 ? 22.756 -15.101 4.684 1.00 12.35 171 ILE A CA 1
ATOM 1278 C C . ILE A 1 191 ? 21.858 -16.175 4.121 1.00 12.41 171 ILE A C 1
ATOM 1279 O O . ILE A 1 191 ? 21.799 -16.353 2.882 1.00 11.86 171 ILE A O 1
ATOM 1284 N N . GLY A 1 192 ? 21.231 -16.951 5.016 1.00 12.75 172 GLY A N 1
ATOM 1285 C CA . GLY A 1 192 ? 20.496 -18.180 4.656 1.00 14.00 172 GLY A CA 1
ATOM 1286 C C . GLY A 1 192 ? 19.228 -17.959 3.843 1.00 13.97 172 GLY A C 1
ATOM 1287 O O . GLY A 1 192 ? 18.480 -17.012 4.072 1.00 14.33 172 GLY A O 1
ATOM 1288 N N . GLY A 1 193 ? 19.003 -18.863 2.896 1.00 15.56 173 GLY A N 1
ATOM 1289 C CA . GLY A 1 193 ? 17.860 -18.845 2.021 1.00 16.37 173 GLY A CA 1
ATOM 1290 C C . GLY A 1 193 ? 16.618 -19.404 2.676 1.00 16.70 173 GLY A C 1
ATOM 1291 O O . GLY A 1 193 ? 16.680 -20.335 3.492 1.00 16.34 173 GLY A O 1
ATOM 1292 N N . VAL A 1 194 ? 15.474 -18.852 2.312 1.00 16.84 174 VAL A N 1
ATOM 1293 C CA . VAL A 1 194 ? 14.196 -19.333 2.817 1.00 18.19 174 VAL A CA 1
ATOM 1294 C C . VAL A 1 194 ? 13.189 -19.320 1.680 1.00 20.00 174 VAL A C 1
ATOM 1295 O O . VAL A 1 194 ? 12.652 -18.252 1.368 1.00 21.41 174 VAL A O 1
ATOM 1299 N N . LEU A 1 195 ? 12.942 -20.455 1.031 1.00 20.14 175 LEU A N 1
ATOM 1300 C CA . LEU A 1 195 ? 11.907 -20.448 -0.044 1.00 23.35 175 LEU A CA 1
ATOM 1301 C C . LEU A 1 195 ? 10.623 -21.076 0.481 1.00 24.59 175 LEU A C 1
ATOM 1302 O O . LEU A 1 195 ? 9.600 -20.405 0.628 1.00 24.91 175 LEU A O 1
ATOM 1307 N N . GLU A 1 196 ? 10.706 -22.345 0.855 1.00 27.18 176 GLU A N 1
ATOM 1308 C CA . GLU A 1 196 ? 9.561 -23.029 1.454 1.00 29.24 176 GLU A CA 1
ATOM 1309 C C . GLU A 1 196 ? 9.824 -23.205 2.941 1.00 30.30 176 GLU A C 1
ATOM 1310 O O . GLU A 1 196 ? 10.968 -23.495 3.305 1.00 30.79 176 GLU A O 1
ATOM 1316 N N . PRO A 1 197 ? 8.778 -23.084 3.783 1.00 31.25 177 PRO A N 1
ATOM 1317 C CA . PRO A 1 197 ? 7.348 -22.869 3.437 1.00 31.64 177 PRO A CA 1
ATOM 1318 C C . PRO A 1 197 ? 6.942 -21.454 3.031 1.00 32.03 177 PRO A C 1
ATOM 1319 O O . PRO A 1 197 ? 7.662 -20.471 3.312 1.00 31.75 177 PRO A O 1
ATOM 1323 N N . MET A 1 198 ? 5.736 -21.371 2.460 1.00 32.10 178 MET A N 1
ATOM 1324 C CA . MET A 1 198 ? 5.205 -20.165 1.832 1.00 31.86 178 MET A CA 1
ATOM 1325 C C . MET A 1 198 ? 5.122 -19.046 2.824 1.00 31.33 178 MET A C 1
ATOM 1326 O O . MET A 1 198 ? 5.525 -17.926 2.539 1.00 32.70 178 MET A O 1
ATOM 1331 N N . GLN A 1 199 ? 4.591 -19.366 3.994 1.00 30.32 179 GLN A N 1
ATOM 1332 C CA . GLN A 1 199 ? 4.418 -18.410 5.053 1.00 29.43 179 GLN A CA 1
ATOM 1333 C C . GLN A 1 199 ? 5.730 -17.938 5.657 1.00 28.34 179 GLN A C 1
ATOM 1334 O O . GLN A 1 199 ? 5.738 -16.875 6.289 1.00 29.20 179 GLN A O 1
ATOM 1336 N N . ALA A 1 200 ? 6.800 -18.734 5.514 1.00 26.66 180 ALA A N 1
ATOM 1337 C CA . ALA A 1 200 ? 8.068 -18.489 6.224 1.00 25.58 180 ALA A CA 1
ATOM 1338 C C . ALA A 1 200 ? 8.715 -17.217 5.712 1.00 23.84 180 ALA A C 1
ATOM 1339 O O . ALA A 1 200 ? 8.946 -17.078 4.506 1.00 23.95 180 ALA A O 1
ATOM 1341 N N . GLY A 1 201 ? 8.994 -16.300 6.630 1.00 22.16 181 GLY A N 1
ATOM 1342 C CA . GLY A 1 201 ? 9.659 -15.037 6.311 1.00 19.73 181 GLY A CA 1
ATOM 1343 C C . GLY A 1 201 ? 11.117 -15.282 5.927 1.00 17.79 181 GLY A C 1
ATOM 1344 O O . GLY A 1 201 ? 11.775 -16.149 6.500 1.00 15.94 181 GLY A O 1
ATOM 1345 N N . PRO A 1 202 ? 11.637 -14.497 4.983 1.00 15.23 182 PRO A N 1
ATOM 1346 C CA . PRO A 1 202 ? 13.025 -14.729 4.556 1.00 14.99 182 PRO A CA 1
ATOM 1347 C C . PRO A 1 202 ? 13.980 -14.104 5.555 1.00 13.46 182 PRO A C 1
ATOM 1348 O O . PRO A 1 202 ? 13.533 -13.358 6.466 1.00 14.67 182 PRO A O 1
ATOM 1352 N N . THR A 1 203 ? 15.258 -14.435 5.426 1.00 12.95 183 THR A N 1
ATOM 1353 C CA . THR A 1 203 ? 16.292 -13.840 6.264 1.00 12.96 183 THR A CA 1
ATOM 1354 C C . THR A 1 203 ? 16.410 -12.372 5.878 1.00 12.55 183 THR A C 1
ATOM 1355 O O . THR A 1 203 ? 16.467 -12.037 4.699 1.00 13.65 183 THR A O 1
ATOM 1359 N N . ILE A 1 204 ? 16.429 -11.483 6.886 1.00 11.83 184 ILE A N 1
ATOM 1360 C CA . ILE A 1 204 ? 16.401 -10.061 6.678 1.00 11.02 184 ILE A CA 1
ATOM 1361 C C . ILE A 1 204 ? 17.583 -9.351 7.377 1.00 10.71 184 ILE A C 1
ATOM 1362 O O . ILE A 1 204 ? 17.783 -9.521 8.574 1.00 11.80 184 ILE A O 1
ATOM 1367 N N . ILE A 1 205 ? 18.387 -8.628 6.609 1.00 10.03 185 ILE A N 1
ATOM 1368 C CA . ILE A 1 205 ? 19.442 -7.755 7.148 1.00 11.23 185 ILE A CA 1
ATOM 1369 C C . ILE A 1 205 ? 19.023 -6.355 6.817 1.00 12.12 185 ILE A C 1
ATOM 1370 O O . ILE A 1 205 ? 19.068 -5.907 5.662 1.00 11.91 185 ILE A O 1
ATOM 1375 N N . GLU A 1 206 ? 18.638 -5.599 7.827 1.00 13.09 186 GLU A N 1
ATOM 1376 C CA . GLU A 1 206 ? 18.072 -4.258 7.540 1.00 13.59 186 GLU A CA 1
ATOM 1377 C C . GLU A 1 206 ? 19.165 -3.222 7.227 1.00 13.75 186 GLU A C 1
ATOM 1378 O O . GLU A 1 206 ? 20.404 -3.518 7.250 1.00 10.17 186 GLU A O 1
ATOM 1384 N N . ASP A 1 207 ? 18.702 -2.027 6.857 1.00 14.40 187 ASP A N 1
ATOM 1385 C CA . ASP A 1 207 ? 19.553 -0.959 6.364 1.00 14.39 187 ASP A CA 1
ATOM 1386 C C . ASP A 1 207 ? 20.714 -0.682 7.313 1.00 14.27 187 ASP A C 1
ATOM 1387 O O . ASP A 1 207 ? 20.515 -0.639 8.554 1.00 13.88 187 ASP A O 1
ATOM 1392 N N . ASN A 1 208 ? 21.907 -0.519 6.744 1.00 12.51 188 ASN A N 1
ATOM 1393 C CA . ASN A 1 208 ? 23.101 0.007 7.449 1.00 13.82 188 ASN A CA 1
ATOM 1394 C C . ASN A 1 208 ? 23.745 -0.887 8.496 1.00 13.37 188 ASN A C 1
ATOM 1395 O O . ASN A 1 208 ? 24.376 -0.386 9.425 1.00 14.24 188 ASN A O 1
ATOM 1400 N N . CYS A 1 209 ? 23.602 -2.186 8.317 1.00 12.73 189 CYS A N 1
ATOM 1401 C CA . CYS A 1 209 ? 24.216 -3.171 9.205 1.00 12.57 189 CYS A CA 1
ATOM 1402 C C . CYS A 1 209 ? 25.557 -3.445 8.635 1.00 12.75 189 CYS A C 1
ATOM 1403 O O . CYS A 1 209 ? 25.765 -3.387 7.409 1.00 12.62 189 CYS A O 1
ATOM 1406 N N . PHE A 1 210 ? 26.476 -3.720 9.538 1.00 13.01 190 PHE A N 1
ATOM 1407 C CA . PHE A 1 210 ? 27.778 -4.220 9.192 1.00 12.50 190 PHE A CA 1
ATOM 1408 C C . PHE A 1 210 ? 27.810 -5.635 9.762 1.00 12.46 190 PHE A C 1
ATOM 1409 O O . PHE A 1 210 ? 27.491 -5.889 10.936 1.00 10.26 190 PHE A O 1
ATOM 1417 N N . ILE A 1 211 ? 28.220 -6.562 8.926 1.00 11.31 191 ILE A N 1
ATOM 1418 C CA . ILE A 1 211 ? 28.293 -7.937 9.332 1.00 12.14 191 ILE A CA 1
ATOM 1419 C C . ILE A 1 211 ? 29.727 -8.440 9.137 1.00 11.45 191 ILE A C 1
ATOM 1420 O O . ILE A 1 211 ? 30.190 -8.627 8.033 1.00 13.62 191 ILE A O 1
ATOM 1425 N N . GLY A 1 212 ? 30.429 -8.670 10.228 1.00 12.05 192 GLY A N 1
ATOM 1426 C CA . GLY A 1 212 ? 31.826 -9.089 10.149 1.00 13.20 192 GLY A CA 1
ATOM 1427 C C . GLY A 1 212 ? 32.075 -10.450 9.531 1.00 13.12 192 GLY A C 1
ATOM 1428 O O . GLY A 1 212 ? 31.205 -11.361 9.502 1.00 12.23 192 GLY A O 1
ATOM 1429 N N . ALA A 1 213 ? 33.302 -10.604 9.043 1.00 13.48 193 ALA A N 1
ATOM 1430 C CA . ALA A 1 213 ? 33.720 -11.810 8.339 1.00 14.39 193 ALA A CA 1
ATOM 1431 C C . ALA A 1 213 ? 33.452 -13.138 9.050 1.00 15.65 193 ALA A C 1
ATOM 1432 O O . ALA A 1 213 ? 33.504 -13.264 10.306 1.00 13.85 193 ALA A O 1
ATOM 1434 N N . ARG A 1 214 ? 33.091 -14.125 8.219 1.00 15.79 194 ARG A N 1
ATOM 1435 C CA . ARG A 1 214 ? 32.766 -15.486 8.627 1.00 17.93 194 ARG A CA 1
ATOM 1436 C C . ARG A 1 214 ? 31.467 -15.654 9.416 1.00 17.84 194 ARG A C 1
ATOM 1437 O O . ARG A 1 214 ? 31.178 -16.735 9.888 1.00 21.26 194 ARG A O 1
ATOM 1445 N N . SER A 1 215 ? 30.628 -14.630 9.488 1.00 16.43 195 SER A N 1
ATOM 1446 C CA . SER A 1 215 ? 29.379 -14.737 10.208 1.00 15.11 195 SER A CA 1
ATOM 1447 C C . SER A 1 215 ? 28.312 -15.373 9.306 1.00 14.28 195 SER A C 1
ATOM 1448 O O . SER A 1 215 ? 28.451 -15.409 8.080 1.00 12.92 195 SER A O 1
ATOM 1451 N N . GLU A 1 216 ? 27.266 -15.862 9.933 1.00 13.19 196 GLU A N 1
ATOM 1452 C CA . GLU A 1 216 ? 26.145 -16.466 9.224 1.00 14.11 196 GLU A CA 1
ATOM 1453 C C . GLU A 1 216 ? 24.871 -16.058 9.913 1.00 14.43 196 GLU A C 1
ATOM 1454 O O . GLU A 1 216 ? 24.777 -16.151 11.141 1.00 14.34 196 GLU A O 1
ATOM 1460 N N . VAL A 1 217 ? 23.878 -15.600 9.135 1.00 13.24 197 VAL A N 1
ATOM 1461 C CA . VAL A 1 217 ? 22.550 -15.364 9.649 1.00 12.74 197 VAL A CA 1
ATOM 1462 C C . VAL A 1 217 ? 21.570 -16.174 8.774 1.00 14.05 197 VAL A C 1
ATOM 1463 O O . VAL A 1 217 ? 21.475 -15.997 7.511 1.00 13.22 197 VAL A O 1
ATOM 1467 N N . VAL A 1 218 ? 20.848 -17.075 9.399 1.00 14.45 198 VAL A N 1
ATOM 1468 C CA . VAL A 1 218 ? 20.042 -17.959 8.596 1.00 15.60 198 VAL A CA 1
ATOM 1469 C C . VAL A 1 218 ? 18.583 -18.073 9.029 1.00 15.62 198 VAL A C 1
ATOM 1470 O O . VAL A 1 218 ? 18.146 -17.443 9.981 1.00 16.12 198 VAL A O 1
ATOM 1474 N N . GLU A 1 219 ? 17.808 -18.818 8.246 1.00 16.34 199 GLU A N 1
ATOM 1475 C CA . GLU A 1 219 ? 16.481 -19.275 8.684 1.00 16.83 199 GLU A CA 1
ATOM 1476 C C . GLU A 1 219 ? 15.438 -18.231 9.059 1.00 16.63 199 GLU A C 1
ATOM 1477 O O . GLU A 1 219 ? 14.626 -18.443 9.968 1.00 16.76 199 GLU A O 1
ATOM 1483 N N . GLY A 1 220 ? 15.410 -17.105 8.339 1.00 16.90 200 GLY A N 1
ATOM 1484 C CA . GLY A 1 220 ? 14.384 -16.124 8.616 1.00 17.17 200 GLY A CA 1
ATOM 1485 C C . GLY A 1 220 ? 14.658 -15.282 9.855 1.00 17.74 200 GLY A C 1
ATOM 1486 O O . GLY A 1 220 ? 13.755 -14.620 10.356 1.00 18.14 200 GLY A O 1
ATOM 1487 N N . CYS A 1 221 ? 15.881 -15.333 10.372 1.00 17.09 201 CYS A N 1
ATOM 1488 C CA . CYS A 1 221 ? 16.268 -14.435 11.434 1.00 16.55 201 CYS A CA 1
ATOM 1489 C C . CYS A 1 221 ? 16.414 -13.029 10.839 1.00 15.25 201 CYS A C 1
ATOM 1490 O O . CYS A 1 221 ? 16.625 -12.849 9.644 1.00 13.59 201 CYS A O 1
ATOM 1493 N N . ILE A 1 222 ? 16.268 -12.044 11.704 1.00 14.39 202 ILE A N 1
ATOM 1494 C CA . ILE A 1 222 ? 16.264 -10.660 11.314 1.00 13.73 202 ILE A CA 1
ATOM 1495 C C . ILE A 1 222 ? 17.295 -9.926 12.141 1.00 12.80 202 ILE A C 1
ATOM 1496 O O . ILE A 1 222 ? 17.337 -10.048 13.371 1.00 13.18 202 ILE A O 1
ATOM 1501 N N . VAL A 1 223 ? 18.134 -9.171 11.456 1.00 11.19 203 VAL A N 1
ATOM 1502 C CA . VAL A 1 223 ? 19.029 -8.254 12.099 1.00 11.63 203 VAL A CA 1
ATOM 1503 C C . VAL A 1 223 ? 18.504 -6.862 11.818 1.00 11.31 203 VAL A C 1
ATOM 1504 O O . VAL A 1 223 ? 18.579 -6.386 10.667 1.00 12.13 203 VAL A O 1
ATOM 1508 N N . ARG A 1 224 ? 18.081 -6.169 12.860 1.00 12.59 204 ARG A N 1
ATOM 1509 C CA . ARG A 1 224 ? 17.512 -4.835 12.708 1.00 12.95 204 ARG A CA 1
ATOM 1510 C C . ARG A 1 224 ? 18.559 -3.768 12.430 1.00 13.65 204 ARG A C 1
ATOM 1511 O O . ARG A 1 224 ? 19.748 -3.936 12.684 1.00 14.77 204 ARG A O 1
ATOM 1519 N N . GLU A 1 225 ? 18.044 -2.692 11.832 1.00 14.18 205 GLU A N 1
ATOM 1520 C CA A GLU A 1 225 ? 18.775 -1.573 11.266 0.70 14.57 205 GLU A CA 1
ATOM 1521 C CA B GLU A 1 225 ? 18.810 -1.599 11.237 0.30 13.73 205 GLU A CA 1
ATOM 1522 C C . GLU A 1 225 ? 19.950 -1.037 12.098 1.00 14.20 205 GLU A C 1
ATOM 1523 O O . GLU A 1 225 ? 19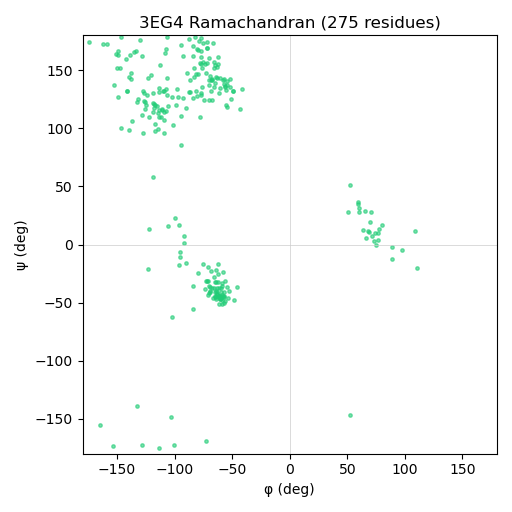.831 -0.889 13.327 1.00 15.16 205 GLU A O 1
ATOM 1534 N N . GLY A 1 226 ? 21.084 -0.785 11.450 1.00 13.76 206 GLY A N 1
ATOM 1535 C CA . GLY A 1 226 ? 22.255 -0.162 12.106 1.00 14.27 206 GLY A CA 1
ATOM 1536 C C . GLY A 1 226 ? 23.075 -1.018 13.058 1.00 13.81 206 GLY A C 1
ATOM 1537 O O . GLY A 1 226 ? 23.969 -0.510 13.744 1.00 16.06 206 GLY A O 1
ATOM 1538 N N . SER A 1 227 ? 22.811 -2.300 13.072 1.00 12.70 207 SER A N 1
ATOM 1539 C CA . SER A 1 227 ? 23.518 -3.234 13.947 1.00 13.61 207 SER A CA 1
ATOM 1540 C C . SER A 1 227 ? 24.917 -3.537 13.388 1.00 12.48 207 SER A C 1
ATOM 1541 O O . SER A 1 227 ? 25.167 -3.410 12.188 1.00 11.27 207 SER A O 1
ATOM 1544 N N . VAL A 1 228 ? 25.802 -3.928 14.283 1.00 11.90 208 VAL A N 1
ATOM 1545 C CA . VAL A 1 228 ? 27.183 -4.230 13.975 1.00 11.61 208 VAL A CA 1
ATOM 1546 C C . VAL A 1 228 ? 27.401 -5.609 14.567 1.00 11.05 208 VAL A C 1
ATOM 1547 O O . VAL A 1 228 ? 27.322 -5.778 15.776 1.00 13.48 208 VAL A O 1
ATOM 1551 N N . LEU A 1 229 ? 27.586 -6.608 13.708 1.00 9.63 209 LEU A N 1
ATOM 1552 C CA . LEU A 1 229 ? 28.025 -7.941 14.115 1.00 9.79 209 LEU A CA 1
ATOM 1553 C C . LEU A 1 229 ? 29.512 -8.121 13.927 1.00 10.17 209 LEU A C 1
ATOM 1554 O O . LEU A 1 229 ? 30.097 -7.778 12.867 1.00 9.03 209 LEU A O 1
ATOM 1559 N N . GLY A 1 230 ? 30.186 -8.682 14.931 1.00 10.81 210 GLY A N 1
ATOM 1560 C CA . GLY A 1 230 ? 31.596 -9.062 14.683 1.00 10.67 210 GLY A CA 1
ATOM 1561 C C . GLY A 1 230 ? 31.862 -10.285 13.794 1.00 12.10 210 GLY A C 1
ATOM 1562 O O . GLY A 1 230 ? 30.960 -10.838 13.124 1.00 11.31 210 GLY A O 1
ATOM 1563 N N . MET A 1 231 ? 33.117 -10.744 13.777 1.00 12.13 211 MET A N 1
ATOM 1564 C CA . MET A 1 231 ? 33.465 -11.982 13.091 1.00 12.89 211 MET A CA 1
ATOM 1565 C C . MET A 1 231 ? 32.959 -13.195 13.861 1.00 14.09 211 MET A C 1
ATOM 1566 O O . MET A 1 231 ? 32.811 -13.144 15.118 1.00 13.98 211 MET A O 1
ATOM 1571 N N . GLY A 1 232 ? 32.608 -14.245 13.106 1.00 13.56 212 GLY A N 1
ATOM 1572 C CA . GLY A 1 232 ? 32.091 -15.524 13.659 1.00 14.20 212 GLY A CA 1
ATOM 1573 C C . GLY A 1 232 ? 30.810 -15.480 14.486 1.00 13.14 212 GLY A C 1
ATOM 1574 O O . GLY A 1 232 ? 30.682 -16.223 15.460 1.00 14.17 212 GLY A O 1
ATOM 1575 N N . VAL A 1 233 ? 29.919 -14.554 14.167 1.00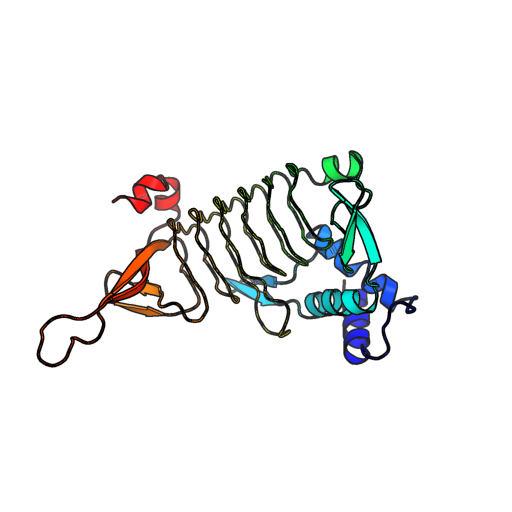 11.09 213 VAL A N 1
ATOM 1576 C CA . VAL A 1 233 ? 28.642 -14.481 14.794 1.00 11.55 213 VAL A CA 1
ATOM 1577 C C . VAL A 1 233 ? 27.691 -15.351 13.955 1.00 12.94 213 VAL A C 1
ATOM 1578 O O . VAL A 1 233 ? 27.479 -15.103 12.745 1.00 10.26 213 VAL A O 1
ATOM 1582 N N . PHE A 1 234 ? 27.179 -16.385 14.583 1.00 13.85 214 PHE A N 1
ATOM 1583 C CA . PHE A 1 234 ? 26.408 -17.399 13.864 1.00 16.41 214 PHE A CA 1
ATOM 1584 C C . PHE A 1 234 ? 25.006 -17.395 14.395 1.00 16.74 214 PHE A C 1
ATOM 1585 O O . PHE A 1 234 ? 24.755 -17.987 15.450 1.00 18.98 214 PHE A O 1
ATOM 1593 N N . ILE A 1 235 ? 24.091 -16.713 13.714 1.00 17.47 215 ILE A N 1
ATOM 1594 C CA . ILE A 1 235 ? 22.679 -16.663 14.149 1.00 17.11 215 ILE A CA 1
ATOM 1595 C C . ILE A 1 235 ? 21.685 -17.461 13.243 1.00 17.39 215 ILE A C 1
ATOM 1596 O O . ILE A 1 235 ? 21.422 -17.115 12.090 1.00 13.69 215 ILE A O 1
ATOM 1601 N N . GLY A 1 236 ? 21.119 -18.510 13.821 1.00 18.13 216 GLY A N 1
ATOM 1602 C CA . GLY A 1 236 ? 19.936 -19.171 13.263 1.00 18.94 216 GLY A CA 1
ATOM 1603 C C . GLY A 1 236 ? 18.876 -19.308 14.306 1.00 18.52 216 GLY A C 1
ATOM 1604 O O . GLY A 1 236 ? 19.033 -18.833 15.463 1.00 18.71 216 GLY A O 1
ATOM 1605 N N . LYS A 1 237 ? 17.817 -20.041 13.955 1.00 19.62 217 LYS A N 1
ATOM 1606 C CA . LYS A 1 237 ? 16.655 -20.137 14.836 1.00 20.25 217 LYS A CA 1
ATOM 1607 C C . LYS A 1 237 ? 16.990 -20.832 16.166 1.00 20.85 217 LYS A C 1
ATOM 1608 O O . LYS A 1 237 ? 16.272 -20.636 17.153 1.00 22.02 217 LYS A O 1
ATOM 1614 N N . SER A 1 238 ? 18.070 -21.619 16.180 1.00 20.21 218 SER A N 1
ATOM 1615 C CA . SER A 1 238 ? 18.501 -22.333 17.375 1.00 21.97 218 SER A CA 1
ATOM 1616 C C . SER A 1 238 ? 19.578 -21.635 18.218 1.00 21.70 218 SER A C 1
ATOM 1617 O O . SER A 1 238 ? 19.902 -22.113 19.304 1.00 23.76 218 SER A O 1
ATOM 1620 N N . THR A 1 239 ? 20.119 -20.517 17.731 1.00 20.63 219 THR A N 1
ATOM 1621 C CA . THR A 1 239 ? 21.194 -19.822 18.412 1.00 19.48 219 THR A CA 1
ATOM 1622 C C . THR A 1 239 ? 20.683 -18.941 19.550 1.00 18.59 219 THR A C 1
ATOM 1623 O O . THR A 1 239 ? 19.783 -18.108 19.342 1.00 16.79 219 THR A O 1
ATOM 1627 N N . LYS A 1 240 ? 21.259 -19.120 20.744 1.00 17.55 220 LYS A N 1
ATOM 1628 C CA . LYS A 1 240 ? 20.955 -18.216 21.868 1.00 16.83 220 LYS A CA 1
ATOM 1629 C C . LYS A 1 240 ? 21.575 -16.878 21.550 1.00 16.70 220 LYS A C 1
ATOM 1630 O O . LYS A 1 240 ? 22.770 -16.804 21.201 1.00 14.54 220 LYS A O 1
ATOM 1636 N N . ILE A 1 241 ? 20.767 -15.817 21.553 1.00 16.38 221 ILE A N 1
ATOM 1637 C CA . ILE A 1 241 ? 21.321 -14.467 21.411 1.00 16.92 221 ILE A CA 1
ATOM 1638 C C . ILE A 1 241 ? 21.197 -13.923 22.804 1.00 17.63 221 ILE A C 1
ATOM 1639 O O . ILE A 1 241 ? 20.072 -13.848 23.328 1.00 19.34 221 ILE A O 1
ATOM 1644 N N . VAL A 1 242 ? 22.306 -13.570 23.433 1.00 17.13 222 VAL A N 1
ATOM 1645 C CA . VAL A 1 242 ? 22.267 -13.312 24.864 1.00 17.88 222 VAL A CA 1
ATOM 1646 C C . VAL A 1 242 ? 22.533 -11.864 25.197 1.00 18.19 222 VAL A C 1
ATOM 1647 O O . VAL A 1 242 ? 23.458 -11.224 24.671 1.00 16.67 222 VAL A O 1
ATOM 1651 N N . ASP A 1 243 ? 21.717 -11.322 26.095 1.00 18.32 223 ASP A N 1
ATOM 1652 C CA . ASP A 1 243 ? 21.936 -9.944 26.569 1.00 20.69 223 ASP A CA 1
ATOM 1653 C C . ASP A 1 243 ? 23.116 -9.948 27.520 1.00 21.91 223 ASP A C 1
ATOM 1654 O O . ASP A 1 243 ? 23.115 -10.674 28.537 1.00 21.27 223 ASP A O 1
ATOM 1659 N N . ARG A 1 244 ? 24.122 -9.135 27.247 1.00 22.71 224 ARG A N 1
ATOM 1660 C CA . ARG A 1 244 ? 25.262 -9.147 28.129 1.00 23.96 224 ARG A CA 1
ATOM 1661 C C . ARG A 1 244 ? 24.933 -8.783 29.587 1.00 25.31 224 ARG A C 1
ATOM 1662 O O . ARG A 1 244 ? 25.511 -9.370 30.521 1.00 25.39 224 ARG A O 1
ATOM 1670 N N . ALA A 1 245 ? 24.022 -7.839 29.786 1.00 25.89 225 ALA A N 1
ATOM 1671 C CA . ALA A 1 245 ? 23.768 -7.294 31.118 1.00 26.93 225 ALA A CA 1
ATOM 1672 C C . ALA A 1 245 ? 23.113 -8.301 32.035 1.00 26.76 225 ALA A C 1
ATOM 1673 O O . ALA A 1 245 ? 23.391 -8.350 33.249 1.00 26.39 225 ALA A O 1
ATOM 1675 N N . THR A 1 246 ? 22.227 -9.110 31.470 1.00 25.83 226 THR A N 1
ATOM 1676 C CA . THR A 1 246 ? 21.285 -9.881 32.292 1.00 24.41 226 THR A CA 1
ATOM 1677 C C . THR A 1 246 ? 21.339 -11.394 32.090 1.00 24.41 226 THR A C 1
ATOM 1678 O O . THR A 1 246 ? 20.929 -12.176 32.958 1.00 24.98 226 THR A O 1
ATOM 1682 N N . GLY A 1 247 ? 21.858 -11.819 30.955 1.00 23.74 227 GLY A N 1
ATOM 1683 C CA . GLY A 1 247 ? 21.832 -13.219 30.590 1.00 22.58 227 GLY A CA 1
ATOM 1684 C C . GLY A 1 247 ? 20.579 -13.594 29.840 1.00 22.03 227 GLY A C 1
ATOM 1685 O O . GLY A 1 247 ? 20.493 -14.744 29.406 1.00 22.94 227 GLY A O 1
ATOM 1686 N N . GLU A 1 248 ? 19.647 -12.649 29.638 1.00 21.30 228 GLU A N 1
ATOM 1687 C CA . GLU A 1 248 ? 18.417 -12.937 28.911 1.00 21.57 228 GLU A CA 1
ATOM 1688 C C . GLU A 1 248 ? 18.728 -13.604 27.572 1.00 21.26 228 GLU A C 1
ATOM 1689 O O . GLU A 1 248 ? 19.484 -13.048 26.777 1.00 19.72 228 GLU A O 1
ATOM 1695 N N . VAL A 1 249 ? 18.118 -14.776 27.346 1.00 21.84 229 VAL A N 1
ATOM 1696 C CA . VAL A 1 249 ? 18.314 -15.584 26.157 1.00 21.33 229 VAL A CA 1
ATOM 1697 C C . VAL A 1 249 ? 17.151 -15.421 25.194 1.00 23.08 229 VAL A C 1
ATOM 1698 O O . VAL A 1 249 ? 15.980 -15.543 25.567 1.00 22.43 229 VAL A O 1
ATOM 1702 N N . PHE A 1 250 ? 17.431 -15.086 23.942 1.00 22.72 230 PHE A N 1
ATOM 1703 C CA . PHE A 1 250 ? 16.318 -15.056 22.997 1.00 23.21 230 PHE A CA 1
ATOM 1704 C C . PHE A 1 250 ? 16.778 -15.467 21.641 1.00 23.17 230 PHE A C 1
ATOM 1705 O O . PHE A 1 250 ? 17.950 -15.828 21.477 1.00 22.36 230 PHE A O 1
ATOM 1713 N N . TYR A 1 251 ? 15.837 -15.506 20.700 1.00 22.70 231 TYR A N 1
ATOM 1714 C CA . TYR A 1 251 ? 16.062 -16.187 19.444 1.00 22.41 231 TYR A CA 1
ATOM 1715 C C . TYR A 1 251 ? 15.479 -15.365 18.308 1.00 22.05 231 TYR A C 1
ATOM 1716 O O . TYR A 1 251 ? 14.458 -14.676 18.477 1.00 21.55 231 TYR A O 1
ATOM 1725 N N . GLY A 1 252 ? 16.173 -15.395 17.187 1.00 21.34 232 GLY A N 1
ATOM 1726 C CA . GLY A 1 252 ? 15.600 -15.019 15.880 1.00 20.99 232 GLY A CA 1
ATOM 1727 C C . GLY A 1 252 ? 15.686 -13.562 15.481 1.00 20.63 232 GLY A C 1
ATOM 1728 O O . GLY A 1 252 ? 15.379 -13.242 14.323 1.00 20.44 232 GLY A O 1
ATOM 1729 N N . GLU A 1 253 ? 16.044 -12.655 16.416 1.00 19.07 233 GLU A N 1
ATOM 1730 C CA . GLU A 1 253 ? 15.988 -11.234 16.108 1.00 19.02 233 GLU A CA 1
ATOM 1731 C C . GLU A 1 253 ? 17.049 -10.464 16.884 1.00 19.55 233 GLU A C 1
ATOM 1732 O O . GLU A 1 253 ? 17.150 -10.653 18.091 1.00 20.96 233 GLU A O 1
ATOM 1738 N N . VAL A 1 254 ? 17.859 -9.684 16.160 1.00 18.06 234 VAL A N 1
ATOM 1739 C CA . VAL A 1 254 ? 18.813 -8.703 16.743 1.00 16.85 234 VAL A CA 1
ATOM 1740 C C . VAL A 1 254 ? 18.164 -7.323 16.667 1.00 16.83 234 VAL A C 1
ATOM 1741 O O . VAL A 1 254 ? 17.790 -6.851 15.572 1.00 15.33 234 VAL A O 1
ATOM 1745 N N . PRO A 1 255 ? 17.965 -6.675 17.832 1.00 17.39 235 PRO A N 1
ATOM 1746 C CA . PRO A 1 255 ? 17.361 -5.352 17.899 1.00 17.28 235 PRO A CA 1
ATOM 1747 C C . PRO A 1 255 ? 18.144 -4.256 17.193 1.00 16.53 235 PRO A C 1
ATOM 1748 O O . PRO A 1 255 ? 19.365 -4.415 16.918 1.00 15.18 235 PRO A O 1
ATOM 1752 N N . PRO A 1 256 ? 17.470 -3.138 16.891 1.00 16.47 236 PRO A N 1
ATOM 1753 C CA . PRO A 1 256 ? 18.168 -2.068 16.156 1.00 16.29 236 PRO A CA 1
ATOM 1754 C C . PRO A 1 256 ? 19.377 -1.548 16.932 1.00 16.12 236 PRO A C 1
ATOM 1755 O O . PRO A 1 256 ? 19.333 -1.462 18.172 1.00 15.01 236 PRO A O 1
ATOM 1759 N N . TYR A 1 257 ? 20.438 -1.224 16.194 1.00 13.98 237 TYR A N 1
ATOM 1760 C CA . TYR A 1 257 ? 21.624 -0.610 16.699 1.00 14.93 237 TYR A CA 1
ATOM 1761 C C . TYR A 1 257 ? 22.294 -1.452 17.762 1.00 14.20 237 TYR A C 1
ATOM 1762 O O . TYR A 1 257 ? 22.887 -0.912 18.676 1.00 16.66 237 TYR A O 1
ATOM 1771 N N . SER A 1 258 ? 22.216 -2.766 17.590 1.00 13.93 238 SER A N 1
ATOM 1772 C CA . SER A 1 258 ? 22.925 -3.735 18.445 1.00 14.90 238 SER A CA 1
ATOM 1773 C C . SER A 1 258 ? 24.383 -3.874 18.007 1.00 14.53 238 SER A C 1
ATOM 1774 O O . SER A 1 258 ? 24.713 -3.755 16.819 1.00 14.78 238 SER A O 1
ATOM 1777 N N . VAL A 1 259 ? 25.244 -4.118 18.986 1.00 14.15 239 VAL A N 1
ATOM 1778 C CA . VAL A 1 259 ? 26.606 -4.560 18.757 1.00 12.58 239 VAL A CA 1
ATOM 1779 C C . VAL A 1 259 ? 26.668 -5.964 19.351 1.00 12.60 239 VAL A C 1
ATOM 1780 O O . VAL A 1 259 ? 26.404 -6.202 20.544 1.00 14.03 239 VAL A O 1
ATOM 1784 N N . VAL A 1 260 ? 26.969 -6.917 18.480 1.00 12.05 240 VAL A N 1
ATOM 1785 C CA . VAL A 1 260 ? 26.815 -8.358 18.761 1.00 12.00 240 VAL A CA 1
ATOM 1786 C C . VAL A 1 260 ? 28.141 -9.010 18.452 1.00 11.78 240 VAL A C 1
ATOM 1787 O O . VAL A 1 260 ? 28.736 -8.777 17.390 1.00 11.86 240 VAL A O 1
ATOM 1791 N N . VAL A 1 261 ? 28.624 -9.848 19.367 1.00 12.28 241 VAL A N 1
ATOM 1792 C CA . VAL A 1 261 ? 29.881 -10.568 19.137 1.00 12.42 241 VAL A CA 1
ATOM 1793 C C . VAL A 1 261 ? 29.695 -12.060 19.503 1.00 11.23 241 VAL A C 1
ATOM 1794 O O . VAL A 1 261 ? 28.718 -12.447 20.152 1.00 11.63 241 VAL A O 1
ATOM 1798 N N . ALA A 1 262 ? 30.652 -12.865 19.085 1.00 12.30 242 ALA A N 1
ATOM 1799 C CA . ALA A 1 262 ? 30.714 -14.275 19.388 1.00 12.65 242 ALA A CA 1
ATOM 1800 C C . ALA A 1 262 ? 31.039 -14.408 20.862 1.00 12.32 242 ALA A C 1
ATOM 1801 O O . ALA A 1 262 ? 31.880 -13.665 21.385 1.00 12.64 242 ALA A O 1
ATOM 1803 N N . GLY A 1 263 ? 30.416 -15.381 21.515 1.00 12.67 243 GLY A N 1
ATOM 1804 C CA . GLY A 1 263 ? 30.779 -15.689 22.891 1.00 11.77 243 GLY A CA 1
ATOM 1805 C C . GLY A 1 263 ? 30.251 -17.026 23.334 1.00 12.49 243 GLY A C 1
ATOM 1806 O O . GLY A 1 263 ? 29.996 -17.905 22.492 1.00 10.91 243 GLY A O 1
ATOM 1807 N N . THR A 1 264 ? 30.072 -17.167 24.668 1.00 11.87 244 THR A N 1
ATOM 1808 C CA . THR A 1 264 ? 29.528 -18.364 25.256 1.00 12.94 244 THR A CA 1
ATOM 1809 C C . THR A 1 264 ? 28.754 -18.064 26.508 1.00 13.95 244 THR A C 1
ATOM 1810 O O . THR A 1 264 ? 28.892 -16.965 27.085 1.00 14.90 244 THR A O 1
ATOM 1814 N N . MET A 1 265 ? 28.008 -19.074 26.937 1.00 15.02 245 MET A N 1
ATOM 1815 C CA . MET A 1 265 ? 27.364 -19.121 28.248 1.00 15.90 245 MET A CA 1
ATOM 1816 C C . MET A 1 265 ? 27.834 -20.393 28.982 1.00 16.10 245 MET A C 1
ATOM 1817 O O . MET A 1 265 ? 27.962 -21.443 28.358 1.00 16.41 245 MET A O 1
ATOM 1822 N N . PRO A 1 266 ? 28.017 -20.304 30.317 1.00 16.66 246 PRO A N 1
ATOM 1823 C CA . PRO A 1 266 ? 28.429 -21.487 31.095 1.00 17.53 246 PRO A CA 1
ATOM 1824 C C . PRO A 1 266 ? 27.390 -22.579 31.063 1.00 19.67 246 PRO A C 1
ATOM 1825 O O . PRO A 1 266 ? 26.204 -22.279 30.989 1.00 19.13 246 PRO A O 1
ATOM 1829 N N . GLY A 1 267 ? 27.840 -23.837 31.038 1.00 21.81 247 GLY A N 1
ATOM 1830 C CA . GLY A 1 267 ? 26.961 -25.004 31.115 1.00 23.42 247 GLY A CA 1
ATOM 1831 C C . GLY A 1 267 ? 26.948 -25.596 32.514 1.00 24.04 247 GLY A C 1
ATOM 1832 O O . GLY A 1 267 ? 27.505 -25.014 33.436 1.00 25.01 247 GLY A O 1
ATOM 1833 N N . LYS A 1 268 ? 26.299 -26.751 32.664 1.00 26.27 248 LYS A N 1
ATOM 1834 C CA . LYS A 1 268 ? 26.330 -27.520 33.906 1.00 27.27 248 LYS A CA 1
ATOM 1835 C C . LYS A 1 268 ? 27.747 -27.891 34.294 1.00 27.92 248 LYS A C 1
ATOM 1836 O O . LYS A 1 268 ? 28.555 -28.187 33.426 1.00 27.59 248 LYS A O 1
ATOM 1842 N N . ASN A 1 269 ? 28.065 -27.851 35.589 1.00 28.40 249 ASN A N 1
ATOM 1843 C CA . ASN A 1 269 ? 29.369 -28.279 36.046 1.00 29.31 249 ASN A CA 1
ATOM 1844 C C . ASN A 1 269 ? 29.452 -29.795 35.976 1.00 29.70 249 ASN A C 1
ATOM 1845 O O . ASN A 1 269 ? 28.411 -30.475 36.000 1.00 29.66 249 ASN A O 1
ATOM 1850 N N . VAL A 1 270 ? 30.674 -30.320 35.859 1.00 29.55 250 VAL A N 1
ATOM 1851 C CA . VAL A 1 270 ? 30.905 -31.775 35.802 1.00 30.01 250 VAL A CA 1
ATOM 1852 C C . VAL A 1 270 ? 30.765 -32.386 37.213 1.00 30.40 250 VAL A C 1
ATOM 1853 O O . VAL A 1 270 ? 31.066 -31.696 38.228 1.00 30.06 250 VAL A O 1
ATOM 1857 N N . PRO A 1 271 ? 30.365 -33.679 37.288 1.00 29.62 251 PRO A N 1
ATOM 1858 C CA . PRO A 1 271 ? 29.978 -34.301 38.556 1.00 29.84 251 PRO A CA 1
ATOM 1859 C C . PRO A 1 271 ? 30.914 -33.947 39.733 1.00 29.54 251 PRO A C 1
ATOM 1860 O O . PRO A 1 271 ? 32.124 -34.171 39.695 1.00 27.79 251 PRO A O 1
ATOM 1864 N N . GLY A 1 272 ? 30.351 -33.280 40.716 1.00 30.26 252 GLY A N 1
ATOM 1865 C CA . GLY A 1 272 ? 31.084 -32.931 41.921 1.00 31.45 252 GLY A CA 1
ATOM 1866 C C . GLY A 1 272 ? 32.093 -31.806 41.864 1.00 31.88 252 GLY A C 1
ATOM 1867 O O . GLY A 1 272 ? 32.698 -31.504 42.897 1.00 32.06 252 GLY A O 1
ATOM 1868 N N . GLU A 1 273 ? 32.272 -31.192 40.682 1.00 32.16 253 GLU A N 1
ATOM 1869 C CA . GLU A 1 273 ? 33.255 -30.132 40.441 1.00 32.33 253 GLU A CA 1
ATOM 1870 C C . GLU A 1 273 ? 32.549 -28.786 40.275 1.00 31.46 253 GLU A C 1
ATOM 1871 O O . GLU A 1 273 ? 31.345 -28.735 40.036 1.00 30.95 253 GLU A O 1
ATOM 1877 N N . ASN A 1 274 ? 33.317 -27.706 40.367 1.00 30.57 254 ASN A N 1
ATOM 1878 C CA . ASN A 1 274 ? 32.787 -26.336 40.275 1.00 30.34 254 ASN A CA 1
ATOM 1879 C C . ASN A 1 274 ? 32.898 -25.732 38.876 1.00 29.83 254 ASN A C 1
ATOM 1880 O O . ASN A 1 274 ? 32.789 -24.515 38.726 1.00 29.95 254 ASN A O 1
ATOM 1885 N N . TRP A 1 275 ? 33.120 -26.576 37.866 1.00 28.90 255 TRP A N 1
ATOM 1886 C CA . TRP A 1 275 ? 33.353 -26.102 36.507 1.00 27.58 255 TRP A CA 1
ATOM 1887 C C . TRP A 1 275 ? 32.703 -27.022 35.496 1.00 25.48 255 TRP A C 1
ATOM 1888 O O . TRP A 1 275 ? 32.399 -28.202 35.774 1.00 25.08 255 TRP A O 1
ATOM 1899 N N . GLY A 1 276 ? 32.485 -26.476 34.303 1.00 23.49 256 GLY A N 1
ATOM 1900 C CA . GLY A 1 276 ? 31.979 -27.259 33.178 1.00 21.55 256 GLY A CA 1
ATOM 1901 C C . GLY A 1 276 ? 32.316 -26.579 31.865 1.00 19.65 256 GLY A C 1
ATOM 1902 O O . GLY A 1 276 ? 32.846 -25.472 31.870 1.00 18.58 256 GLY A O 1
ATOM 1903 N N . PRO A 1 277 ? 32.044 -27.250 30.746 1.00 18.05 257 PRO A N 1
ATOM 1904 C CA . PRO A 1 277 ? 32.162 -26.630 29.408 1.00 18.03 257 PRO A CA 1
ATOM 1905 C C . PRO A 1 277 ? 31.159 -25.484 29.183 1.00 16.74 257 PRO A C 1
ATOM 1906 O O . PRO A 1 277 ? 30.127 -25.394 29.845 1.00 18.01 257 PRO A O 1
ATOM 1910 N N . SER A 1 278 ? 31.505 -24.564 28.306 1.00 16.68 258 SER A N 1
ATOM 1911 C CA . SER A 1 278 ? 30.674 -23.431 27.965 1.00 15.03 258 SER A CA 1
ATOM 1912 C C . SER A 1 278 ? 30.275 -23.682 26.508 1.00 14.82 258 SER A C 1
ATOM 1913 O O . SER A 1 278 ? 31.024 -24.338 25.772 1.00 14.50 258 SER A O 1
ATOM 1916 N N . LEU A 1 279 ? 29.141 -23.123 26.094 1.00 14.48 259 LEU A N 1
ATOM 1917 C CA . LEU A 1 279 ? 28.576 -23.309 24.754 1.00 14.54 259 LEU A CA 1
ATOM 1918 C C . LEU A 1 279 ? 28.418 -21.980 24.010 1.00 14.23 259 LEU A C 1
ATOM 1919 O O . LEU A 1 279 ? 28.069 -20.952 24.576 1.00 15.14 259 LEU A O 1
ATOM 1924 N N . TYR A 1 280 ? 28.612 -22.046 22.713 1.00 13.33 260 TYR A N 1
ATOM 1925 C CA . TYR A 1 280 ? 28.518 -20.874 21.854 1.00 13.48 260 TYR A CA 1
ATOM 1926 C C . TYR A 1 280 ? 27.196 -20.162 22.019 1.00 13.91 260 TYR A C 1
ATOM 1927 O O . TYR A 1 280 ? 26.138 -20.788 22.114 1.00 14.84 260 TYR A O 1
ATOM 1936 N N . CYS A 1 281 ? 27.260 -18.845 22.003 1.00 15.46 261 CYS A N 1
ATOM 1937 C CA . CYS A 1 281 ? 26.078 -18.001 21.831 1.00 16.13 261 CYS A CA 1
ATOM 1938 C C . CYS A 1 281 ? 26.489 -16.729 21.125 1.00 16.46 261 CYS A C 1
ATOM 1939 O O . CYS A 1 281 ? 27.657 -16.444 21.005 1.00 17.53 261 CYS A O 1
ATOM 1942 N N . ALA A 1 282 ? 25.529 -16.005 20.583 1.00 15.61 262 ALA A N 1
ATOM 1943 C CA . ALA A 1 282 ? 25.811 -14.618 20.190 1.00 15.70 262 ALA A CA 1
ATOM 1944 C C . ALA A 1 282 ? 25.577 -13.745 21.418 1.00 15.31 262 ALA A C 1
ATOM 1945 O O . ALA A 1 282 ? 24.639 -14.008 22.215 1.00 16.47 262 ALA A O 1
ATOM 1947 N N . VAL A 1 283 ? 26.416 -12.737 21.626 1.00 15.01 263 VAL A N 1
ATOM 1948 C CA . VAL A 1 283 ? 26.251 -11.820 22.767 1.00 14.87 263 VAL A CA 1
ATOM 1949 C C . VAL A 1 283 ? 25.990 -10.367 22.338 1.00 14.16 263 VAL A C 1
ATOM 1950 O O . VAL A 1 283 ? 26.816 -9.760 21.673 1.00 15.78 263 VAL A O 1
ATOM 1954 N N . ILE A 1 284 ? 24.842 -9.792 22.730 1.00 13.92 264 ILE A N 1
ATOM 1955 C CA . ILE A 1 284 ? 24.621 -8.365 22.503 1.00 13.76 264 ILE A CA 1
ATOM 1956 C C . ILE A 1 284 ? 25.411 -7.603 23.594 1.00 13.85 264 ILE A C 1
ATOM 1957 O O . ILE A 1 284 ? 25.067 -7.688 24.766 1.00 14.33 264 ILE A O 1
ATOM 1962 N N . VAL A 1 285 ? 26.481 -6.923 23.200 1.00 13.60 265 VAL A N 1
ATOM 1963 C CA . VAL A 1 285 ? 27.412 -6.259 24.134 1.00 14.11 265 VAL A CA 1
ATOM 1964 C C . VAL A 1 285 ? 27.072 -4.790 24.294 1.00 15.06 265 VAL A C 1
ATOM 1965 O O . VAL A 1 285 ? 27.456 -4.169 25.287 1.00 16.23 265 VAL A O 1
ATOM 1969 N N . LYS A 1 286 ? 26.295 -4.246 23.376 1.00 15.83 266 LYS A N 1
ATOM 1970 C CA . LYS A 1 286 ? 25.895 -2.845 23.414 1.00 17.36 266 LYS A CA 1
ATOM 1971 C C . LYS A 1 286 ? 24.560 -2.684 22.704 1.00 18.37 266 LYS A C 1
ATOM 1972 O O . LYS A 1 286 ? 24.305 -3.311 21.650 1.00 17.09 266 LYS A O 1
ATOM 1978 N N . ARG A 1 287 ? 23.676 -1.891 23.314 1.00 19.44 267 ARG A N 1
ATOM 1979 C CA . ARG A 1 287 ? 22.412 -1.491 22.684 1.00 21.03 267 ARG A CA 1
ATOM 1980 C C . ARG A 1 287 ? 22.544 -0.005 22.487 1.00 22.61 267 ARG A C 1
ATOM 1981 O O . ARG A 1 287 ? 22.338 0.766 23.436 1.00 21.60 267 ARG A O 1
ATOM 1989 N N . ALA A 1 288 ? 22.893 0.370 21.252 1.00 23.02 268 ALA A N 1
ATOM 1990 C CA . ALA A 1 288 ? 23.305 1.708 20.914 1.00 24.54 268 ALA A CA 1
ATOM 1991 C C . ALA A 1 288 ? 22.183 2.459 20.202 1.00 25.22 268 ALA A C 1
ATOM 1992 O O . ALA A 1 288 ? 21.011 2.181 20.446 1.00 25.77 268 ALA A O 1
ATOM 1994 N N . ASP A 1 289 ? 22.566 3.360 19.307 1.00 27.20 269 ASP A N 1
ATOM 1995 C CA . ASP A 1 289 ? 21.802 4.556 18.938 1.00 29.11 269 ASP A CA 1
ATOM 1996 C C . ASP A 1 289 ? 22.125 4.882 17.496 1.00 28.78 269 ASP A C 1
ATOM 1997 O O . ASP A 1 289 ? 23.237 4.628 17.090 1.00 29.13 269 ASP A O 1
ATOM 2002 N N . GLU A 1 290 ? 21.217 5.517 16.750 1.00 29.43 270 GLU A N 1
ATOM 2003 C CA . GLU A 1 290 ? 21.582 6.058 15.430 1.00 30.24 270 GLU A CA 1
ATOM 2004 C C . GLU A 1 290 ? 22.689 7.093 15.580 1.00 29.88 270 GLU A C 1
ATOM 2005 O O . GLU A 1 290 ? 23.679 7.085 14.839 1.00 28.74 270 GLU A O 1
ATOM 2011 N N . LYS A 1 291 ? 22.518 7.961 16.571 1.00 29.66 271 LYS A N 1
ATOM 2012 C CA . LYS A 1 291 ? 23.497 9.006 16.862 1.00 30.07 271 LYS A CA 1
ATOM 2013 C C . LYS A 1 291 ? 24.851 8.366 17.120 1.00 30.17 271 LYS A C 1
ATOM 2014 O O . LYS A 1 291 ? 25.857 8.735 16.509 1.00 30.29 271 LYS A O 1
ATOM 2016 N N . THR A 1 292 ? 24.869 7.374 18.005 1.00 30.11 272 THR A N 1
ATOM 2017 C CA . THR A 1 292 ? 26.117 6.726 18.382 1.00 30.60 272 THR A CA 1
ATOM 2018 C C . THR A 1 292 ? 26.755 6.008 17.195 1.00 30.82 272 THR A C 1
ATOM 2019 O O . THR A 1 292 ? 27.978 6.057 17.015 1.00 29.71 272 THR A O 1
ATOM 2023 N N . ARG A 1 293 ? 25.930 5.357 16.372 1.00 31.07 273 ARG A N 1
ATOM 2024 C CA . ARG A 1 293 ? 26.458 4.634 15.216 1.00 31.71 273 ARG A CA 1
ATOM 2025 C C . ARG A 1 293 ? 27.095 5.620 14.242 1.00 32.28 273 ARG A C 1
ATOM 2026 O O . ARG A 1 293 ? 28.169 5.353 13.708 1.00 32.52 273 ARG A O 1
ATOM 2034 N N . SER A 1 294 ? 26.444 6.770 14.053 1.00 33.63 274 SER A N 1
ATOM 2035 C CA . SER A 1 294 ? 26.999 7.858 13.239 1.00 34.51 274 SER A CA 1
ATOM 2036 C C . SER A 1 294 ? 28.259 8.486 13.806 1.00 34.41 274 SER A C 1
ATOM 2037 O O . SER A 1 294 ? 29.095 8.949 13.025 1.00 35.66 274 SER A O 1
ATOM 2040 N N . LYS A 1 295 ? 28.382 8.537 15.137 1.00 33.97 275 LYS A N 1
ATOM 2041 C CA . LYS A 1 295 ? 29.560 9.127 15.789 1.00 33.47 275 LYS A CA 1
ATOM 2042 C C . LYS A 1 295 ? 30.704 8.145 16.062 1.00 33.03 275 LYS A C 1
ATOM 2043 O O . LYS A 1 295 ? 31.806 8.575 16.375 1.00 33.39 275 LYS A O 1
ATOM 2045 N N . THR A 1 296 ? 30.449 6.835 15.997 1.00 32.29 276 THR A N 1
ATOM 2046 C CA . THR A 1 296 ? 31.424 5.847 16.474 1.00 31.22 276 THR A CA 1
ATOM 2047 C C . THR A 1 296 ? 31.760 4.853 15.379 1.00 30.09 276 THR A C 1
ATOM 2048 O O . THR A 1 296 ? 30.854 4.288 14.788 1.00 30.59 276 THR A O 1
ATOM 2052 N N . SER A 1 297 ? 33.051 4.651 15.114 1.00 27.87 277 SER A N 1
ATOM 2053 C CA . SER A 1 297 ? 33.517 3.668 14.114 1.00 26.68 277 SER A CA 1
ATOM 2054 C C . SER A 1 297 ? 33.125 2.231 14.500 1.00 24.64 277 SER A C 1
ATOM 2055 O O . SER A 1 297 ? 32.919 1.939 15.675 1.00 24.20 277 SER A O 1
ATOM 2058 N N . ILE A 1 298 ? 32.967 1.361 13.497 1.00 23.69 278 ILE A N 1
ATOM 2059 C CA . ILE A 1 298 ? 32.720 -0.070 13.724 1.00 22.77 278 ILE A CA 1
ATOM 2060 C C . ILE A 1 298 ? 33.730 -0.645 14.745 1.00 23.25 278 ILE A C 1
ATOM 2061 O O . ILE A 1 298 ? 33.339 -1.356 15.675 1.00 22.04 278 ILE A O 1
ATOM 2066 N N . ASN A 1 299 ? 35.024 -0.354 14.561 1.00 23.75 279 ASN A N 1
ATOM 2067 C CA . ASN A 1 299 ? 36.059 -0.961 15.399 1.00 24.59 279 ASN A CA 1
ATOM 2068 C C . ASN A 1 299 ? 36.005 -0.417 16.813 1.00 24.35 279 ASN A C 1
ATOM 2069 O O . ASN A 1 299 ? 36.230 -1.154 17.762 1.00 23.85 279 ASN A O 1
ATOM 2074 N N . GLU A 1 300 ? 35.680 0.865 16.948 1.00 25.23 280 GLU A N 1
ATOM 2075 C CA . GLU A 1 300 ? 35.458 1.439 18.280 1.00 26.04 280 GLU A CA 1
ATOM 2076 C C . GLU A 1 300 ? 34.303 0.728 18.972 1.00 25.07 280 GLU A C 1
ATOM 2077 O O . GLU A 1 300 ? 34.421 0.339 20.128 1.00 24.55 280 GLU A O 1
ATOM 2083 N N . LEU A 1 301 ? 33.198 0.549 18.253 1.00 24.08 281 LEU A N 1
ATOM 2084 C CA . LEU A 1 301 ? 32.051 -0.173 18.804 1.00 23.74 281 LEU A CA 1
ATOM 2085 C C . LEU A 1 301 ? 32.409 -1.583 19.251 1.00 24.01 281 LEU A C 1
ATOM 2086 O O . LEU A 1 301 ? 31.943 -2.036 20.296 1.00 24.48 281 LEU A O 1
ATOM 2091 N N . LEU A 1 302 ? 33.224 -2.284 18.472 1.00 23.95 282 LEU A N 1
ATOM 2092 C CA . LEU A 1 302 ? 33.549 -3.679 18.776 1.00 24.52 282 LEU A CA 1
ATOM 2093 C C . LEU A 1 302 ? 34.624 -3.799 19.855 1.00 26.54 282 LEU A C 1
ATOM 2094 O O . LEU A 1 302 ? 34.688 -4.825 20.544 1.00 26.64 282 LEU A O 1
ATOM 2099 N N . ARG A 1 303 ? 35.440 -2.756 19.998 1.00 28.70 283 ARG A N 1
ATOM 2100 C CA . ARG A 1 303 ? 36.570 -2.764 20.947 1.00 31.15 283 ARG A CA 1
ATOM 2101 C C . ARG A 1 303 ? 36.202 -2.393 22.390 1.00 32.94 283 ARG A C 1
ATOM 2102 O O . ARG A 1 303 ? 36.501 -3.177 23.325 1.00 34.12 283 ARG A O 1
ATOM 2110 N N . ASP A 1 304 ? 35.590 -1.222 22.603 1.00 34.51 284 ASP A N 1
ATOM 2111 C CA . ASP A 1 304 ? 35.253 -0.777 23.981 1.00 35.87 284 ASP A CA 1
ATOM 2112 C C . ASP A 1 304 ? 33.810 -0.380 24.107 1.00 36.28 284 ASP A C 1
ATOM 2113 O O . ASP A 1 304 ? 32.923 -1.201 23.885 1.00 38.66 284 ASP A O 1
#

B-factor: mean 19.1, std 8.01, range [4.04, 49.21]

InterPro domains:
  IPR001451 Hexapeptide repeat [PF14602] (182-216)
  IPR005664 Tetrahydrodipicolinate N-succinyltransferase, transferase hexapeptide repeat family [MF_00811] (6-284)
  IPR005664 Tetrahydrodipicolinate N-succinyltransferase, transferase hexapeptide repeat family [TIGR00965] (9-283)
  IPR011004 Trimeric LpxA-like superfamily [SSF51161] (8-266)
  IPR018357 Hexapeptide transferase, conserved site [PS00101] (141-169)
  IPR023180 Tetrahydrodipicolinate-N-succinyltransferase, chain A, domain 1 [PF14805] (8-74)
  IPR037133 Tetrahydrodipicolinate-N-succinyltransferase, N-terminal domain superfamily [G3DSA:1.10.166.10] (6-75)
  IPR050179 Transferase hexapeptide repeat [PTHR43300] (118-241)

Radius of gyration: 20.8 Å; Cα contacts (8 Å, |Δi|>4): 722; chains: 1; bounding box: 43×43×65 Å

Secondary structure (DSSP, 8-state):
-HHHHHHHHHHHHTGGG--TT--HHHHHHHHHHHHHHHTTSS-SEEEPTTS-EEE-HHHHHHHHHHHHHS--EEEE-SGGG-EEEES--BTTTT--HHHHHHH--EE-TT-EEBTT-EE-TT-EE-SEEE-TT-EE-TT-EE-TTEEE-TT-EE-TT-EE-TT-EE----SSTTPPPPEE-TT-EE-TT-EE-TT-EE-TT-EE-TT-EE-TT--EEETTT--EE-SEEPTTEEEEEEEEE-PPPTTSS---EEEEEEEEEE--HHHHHHS-HHHHHH-

CATH classification: 1.10.166.10 (+1 more: 2.160.10.10)

Nearest PDB structures (foldseek):
  3eg4-assembly1_A  TM=1.004E+00  e=2.341E-51  Brucella suis
  6wqm-assembly1_B  TM=9.797E-01  e=2.789E-41  Bartonella henselae str. Houston-1
  3tk8-assembly1_B  TM=9.768E-01  e=5.454E-33  Burkholderia pseudomallei 1710b
  3gos-assembly1_C  TM=9.577E-01  e=7.555E-34  Yersinia pestis
  6ckt-assembly1_A  TM=9.591E-01  e=1.927E-33  Legionella pneumophila subsp. pneumophila str. Philadelphia 1

Foldseek 3Di:
DVVLLVLLVVCLVVLVPQAQVDDPPLVVSLVVLLQCLQAVVDAQWDADPVGDIAGPLSSLSSVVSQQRNFDFDWAFDDPPRHTDTDGWDFLCVVPDVVNCVVQQEAAAPPATETRSEYAHHLEYADNEYEYHREYAYANEYQEHHEYHAHREYHEHNEYQYANEYEEHDRPDSRFAGEYEYHQEYAEHNEYAYRQAYEDAQEYEYYHHYADQPAFEAEPPPRDTDHRYHDHNWYKYKDWAADDADPPDPGDDTDIHIYRPDDDDPVCSVVADSVRSNPD

Organism: Brucella suis biovar 1 (strain 1330) (NCBI:txid204722)

Solvent-accessible surface area: 14232 Å² total; per-residue (Å²): 121,68,69,27,58,142,28,0,60,133,2,16,117,94,84,136,59,19,78,74,84,24,183,58,137,34,42,107,6,3,76,30,0,12,70,38,4,12,140,16,113,29,51,0,0,75,91,92,105,116,30,80,56,90,18,28,73,25,2,0,35,0,0,22,0,5,55,93,3,45,63,80,93,90,55,183,61,10,116,70,178,52,53,137,166,41,64,18,62,54,7,41,110,71,60,79,80,108,65,70,143,175,21,34,16,158,37,35,113,108,14,97,1,54,44,0,0,36,3,0,54,104,0,63,0,69,20,9,62,0,27,8,2,2,26,0,12,90,18,0,69,0,34,42,160,2,51,0,6,12,0,0,1,0,8,82,77,0,41,0,10,17,17,0,5,2,14,41,15,28,116,91,35,75,30,33,2,0,9,1,7,44,63,2,38,0,2,25,145,0,73,0,33,91,17,0,19,0,26,56,1,0,0,0,6,148,16,0,93,3,9,105,100,24,83,0,4,15,154,92,104,25,107,55,45,113,9,69,0,32,74,35,1,1,0,38,48,23,74,58,114,31,168,61,44,131,86,97,137,141,24,85,59,117,85,0,0,21,4,37,85,132,23,77,118,70,42,52,100,90,32,56,39,94,92,6,56,178,123